Protein AF-0000000084521046 (afdb_homodimer)

Sequence (266 aa):
MKKTSVRQIVPGRGLRLELFEDAFFSGRRILFRRAGVAVRDARAFEFNDLLSSFRVRNRFSPANVTLVLFRDVNYQGDFRVFRGSQEVTNLTNIGFNDEMSSFVLVARRLTNEQIRRIQSLQRAPLNVLEISIMKKTSVRQIVPGRGLRLELFEDAFFSGRRILFRRAGVAVRDARAFEFNDLLSSFRVRNRFSPANVTLVLFRDVNYQGDFRVFRGSQEVTNLTNIGFNDEMSSFVLVARRLTNEQIRRIQSLQRAPLNVLEISI

Nearest PDB structures (foldseek):
  1hdf-assembly1_A  TM=8.960E-01  e=4.175E-08  Physarum polycephalum
  1ag4-assembly1_A  TM=7.397E-01  e=1.142E-06  Physarum polycephalum
  3enu-assembly1_A-2  TM=7.903E-01  e=2.409E-05  Nitrosospira multiformis ATCC 25196
  4el6-assembly1_A  TM=7.258E-01  e=2.656E-04  Schistosoma mansoni
  1ecf-assembly1_B  TM=3.751E-01  e=2.661E+00  Escherichia coli

Structure (mmCIF, N/CA/C/O backbone):
data_AF-0000000084521046-model_v1
#
loop_
_entity.id
_entity.type
_entity.pdbx_description
1 polymer 'Uncharacterized protein'
#
loop_
_atom_site.group_PDB
_atom_site.id
_atom_site.type_symbol
_atom_site.label_atom_id
_atom_site.label_alt_id
_atom_site.label_comp_id
_atom_site.label_asym_id
_atom_site.label_entity_id
_atom_site.label_seq_id
_atom_site.pdbx_PDB_ins_code
_atom_site.Cartn_x
_atom_site.Cartn_y
_atom_site.Cartn_z
_atom_site.occupancy
_atom_site.B_iso_or_equiv
_atom_site.auth_seq_id
_atom_site.auth_comp_id
_atom_site.auth_asym_id
_atom_site.auth_atom_id
_atom_site.pdbx_PDB_model_num
ATOM 1 N N . MET A 1 1 ? 31.922 14.352 -22.328 1 29.02 1 MET A N 1
ATOM 2 C CA . MET A 1 1 ? 30.547 14.734 -22.016 1 29.02 1 MET A CA 1
ATOM 3 C C . MET A 1 1 ? 29.969 13.844 -20.922 1 29.02 1 MET A C 1
ATOM 5 O O . MET A 1 1 ? 29.969 12.617 -21.047 1 29.02 1 MET A O 1
ATOM 9 N N . LYS A 1 2 ? 29.953 14.398 -19.625 1 31.52 2 LYS A N 1
ATOM 10 C CA . LYS A 1 2 ? 29.531 13.711 -18.406 1 31.52 2 LYS A CA 1
ATOM 11 C C . LYS A 1 2 ? 28.109 13.188 -18.547 1 31.52 2 LYS A C 1
ATOM 13 O O . LYS A 1 2 ? 27.188 13.953 -18.844 1 31.52 2 LYS A O 1
ATOM 18 N N . LYS A 1 3 ? 27.969 12.023 -19 1 34.84 3 LYS A N 1
ATOM 19 C CA . LYS A 1 3 ? 26.672 11.367 -19.031 1 34.84 3 LYS A CA 1
ATOM 20 C C . LYS A 1 3 ? 25.953 11.508 -17.688 1 34.84 3 LYS A C 1
ATOM 22 O O . LYS A 1 3 ? 26.391 10.953 -16.672 1 34.84 3 LYS A O 1
ATOM 27 N N . THR A 1 4 ? 25.438 12.68 -17.391 1 32.81 4 THR A N 1
ATOM 28 C CA . THR A 1 4 ? 24.641 12.922 -16.188 1 32.81 4 THR A CA 1
ATOM 29 C C . THR A 1 4 ? 23.469 11.953 -16.109 1 32.81 4 THR A C 1
ATOM 31 O O . THR A 1 4 ? 22.594 11.953 -16.984 1 32.81 4 THR A O 1
ATOM 34 N N . SER A 1 5 ? 23.703 10.789 -15.82 1 33.56 5 SER A N 1
ATOM 35 C CA . SER A 1 5 ? 22.625 9.828 -15.594 1 33.56 5 SER A CA 1
ATOM 36 C C . SER A 1 5 ? 21.469 10.469 -14.836 1 33.56 5 SER A C 1
ATOM 38 O O . SER A 1 5 ? 21.641 10.961 -13.719 1 33.56 5 SER A O 1
ATOM 40 N N . VAL A 1 6 ? 20.719 11.305 -15.609 1 31.16 6 VAL A N 1
ATOM 41 C CA . VAL A 1 6 ? 19.547 11.922 -15.016 1 31.16 6 VAL A CA 1
ATOM 42 C C . VAL A 1 6 ? 18.719 10.867 -14.297 1 31.16 6 VAL A C 1
ATOM 44 O O . VAL A 1 6 ? 18.188 9.945 -14.93 1 31.16 6 VAL A O 1
ATOM 47 N N . ARG A 1 7 ? 19.203 10.625 -13.18 1 36.31 7 ARG A N 1
ATOM 48 C CA . ARG A 1 7 ? 18.359 9.773 -12.344 1 36.31 7 ARG A CA 1
ATOM 49 C C . ARG A 1 7 ? 16.891 10.141 -12.492 1 36.31 7 ARG A C 1
ATOM 51 O O . ARG A 1 7 ? 16.516 11.305 -12.344 1 36.31 7 ARG A O 1
ATOM 58 N N . GLN A 1 8 ? 16.281 9.602 -13.516 1 39.5 8 GLN A N 1
ATOM 59 C CA . GLN A 1 8 ? 14.852 9.828 -13.648 1 39.5 8 GLN A CA 1
ATOM 60 C C . GLN A 1 8 ? 14.18 9.906 -12.281 1 39.5 8 GLN A C 1
ATOM 62 O O . GLN A 1 8 ? 14.375 9.031 -11.43 1 39.5 8 GLN A O 1
ATOM 67 N N . ILE A 1 9 ? 14.203 11.117 -11.766 1 42.59 9 ILE A N 1
ATOM 68 C CA . ILE A 1 9 ? 13.484 11.375 -10.516 1 42.59 9 ILE A CA 1
ATOM 69 C C . ILE A 1 9 ? 12.094 10.766 -10.586 1 42.59 9 ILE A C 1
ATOM 71 O O . ILE A 1 9 ? 11.297 11.117 -11.453 1 42.59 9 ILE A O 1
ATOM 75 N N . VAL A 1 10 ? 12.055 9.531 -10.328 1 54.12 10 VAL A N 1
ATOM 76 C CA . VAL A 1 10 ? 10.703 8.984 -10.211 1 54.12 10 VAL A CA 1
ATOM 77 C C . VAL A 1 10 ? 9.977 9.672 -9.055 1 54.12 10 VAL A C 1
ATOM 79 O O . VAL A 1 10 ? 10.438 9.641 -7.914 1 54.12 10 VAL A O 1
ATOM 82 N N . PRO A 1 11 ? 9.062 10.531 -9.398 1 57.88 11 PRO A N 1
ATOM 83 C CA . PRO A 1 11 ? 8.289 11.219 -8.359 1 57.88 11 PRO A CA 1
ATOM 84 C C . PRO A 1 11 ? 7.766 10.266 -7.289 1 57.88 11 PRO A C 1
ATOM 86 O O . PRO A 1 11 ? 7.383 9.133 -7.602 1 57.88 11 PRO A O 1
ATOM 89 N N . GLY A 1 12 ? 8.148 10.516 -6.148 1 65 12 GLY A N 1
ATOM 90 C CA . GLY A 1 12 ? 7.508 9.836 -5.035 1 65 12 GLY A CA 1
ATOM 91 C C . GLY A 1 12 ? 8.453 8.93 -4.262 1 65 12 GLY A C 1
ATOM 92 O O . GLY A 1 12 ? 8.094 8.414 -3.203 1 65 12 GLY A O 1
ATOM 93 N N . ARG A 1 13 ? 9.656 8.852 -4.77 1 77.06 13 ARG A N 1
ATOM 94 C CA . ARG A 1 13 ? 10.602 7.922 -4.148 1 77.06 13 ARG A CA 1
ATOM 95 C C . ARG A 1 13 ? 10.789 8.25 -2.668 1 77.06 13 ARG A C 1
ATOM 97 O O . ARG A 1 13 ? 10.945 7.344 -1.845 1 77.06 13 ARG A O 1
ATOM 104 N N . GLY A 1 14 ? 10.633 9.422 -2.379 1 88 14 GLY A N 1
ATOM 105 C CA . GLY A 1 14 ? 10.867 9.828 -1.003 1 88 14 GLY A CA 1
ATOM 106 C C . GLY A 1 14 ? 9.602 9.938 -0.184 1 88 14 GLY A C 1
ATOM 107 O O . GLY A 1 14 ? 9.633 10.328 0.983 1 88 14 GLY A O 1
ATOM 108 N N . LEU A 1 15 ? 8.508 9.461 -0.721 1 93.75 15 LEU A N 1
ATOM 109 C CA . LEU A 1 15 ? 7.219 9.594 -0.059 1 93.75 15 LEU A CA 1
ATOM 110 C C . LEU A 1 15 ? 7.047 8.531 1.02 1 93.75 15 LEU A C 1
ATOM 112 O O . LEU A 1 15 ? 7.414 7.371 0.818 1 93.75 15 LEU A O 1
ATOM 116 N N . ARG A 1 16 ? 6.535 8.969 2.17 1 96.5 16 ARG A N 1
ATOM 117 C CA . ARG A 1 16 ? 6.27 8.078 3.299 1 96.5 16 ARG A CA 1
ATOM 118 C C . ARG A 1 16 ? 5.031 8.531 4.066 1 96.5 16 ARG A C 1
ATOM 120 O O . ARG A 1 16 ? 4.898 9.711 4.398 1 96.5 16 ARG A O 1
ATOM 127 N N . LEU A 1 17 ? 4.055 7.648 4.293 1 98.12 17 LEU A N 1
ATOM 128 C CA . LEU A 1 17 ? 2.863 7.902 5.098 1 98.12 17 LEU A CA 1
ATOM 129 C C . LEU A 1 17 ? 2.672 6.805 6.141 1 98.12 17 LEU A C 1
ATOM 131 O O . LEU A 1 17 ? 2.631 5.621 5.805 1 98.12 17 LEU A O 1
ATOM 135 N N . GLU A 1 18 ? 2.635 7.172 7.367 1 98.31 18 GLU A N 1
ATOM 136 C CA . GLU A 1 18 ? 2.322 6.289 8.484 1 98.31 18 GLU A CA 1
ATOM 137 C C . GLU A 1 18 ? 0.981 6.648 9.117 1 98.31 18 GLU A C 1
ATOM 139 O O . GLU A 1 18 ? 0.778 7.789 9.547 1 98.31 18 GLU A O 1
ATOM 144 N N . LEU A 1 19 ? 0.065 5.738 9.148 1 98.25 19 LEU A N 1
ATOM 145 C CA . LEU A 1 19 ? -1.227 5.906 9.805 1 98.25 19 LEU A CA 1
ATOM 146 C C . LEU A 1 19 ? -1.274 5.129 11.117 1 98.25 19 LEU A C 1
ATOM 148 O O . LEU A 1 19 ? -0.796 3.996 11.188 1 98.25 19 LEU A O 1
ATOM 152 N N . PHE A 1 20 ? -1.86 5.75 12.156 1 98.12 20 PHE A N 1
ATOM 153 C CA . PHE A 1 20 ? -1.945 5.129 13.469 1 98.12 20 PHE A CA 1
ATOM 154 C C . PHE A 1 20 ? -3.381 5.137 13.984 1 98.12 20 PHE A C 1
ATOM 156 O O . PHE A 1 20 ? -4.094 6.129 13.82 1 98.12 20 PHE A O 1
ATOM 163 N N . GLU A 1 21 ? -3.717 4.066 14.555 1 97.25 21 GLU A N 1
ATOM 164 C CA . GLU A 1 21 ? -5.059 3.889 15.102 1 97.25 21 GLU A CA 1
ATOM 165 C C . GLU A 1 21 ? -5.281 4.781 16.312 1 97.25 21 GLU A C 1
ATOM 167 O O . GLU A 1 21 ? -6.387 5.285 16.531 1 97.25 21 GLU A O 1
ATOM 172 N N . ASP A 1 22 ? -4.188 4.949 17.094 1 97.5 22 ASP A N 1
ATOM 173 C CA . ASP A 1 22 ? -4.309 5.734 18.328 1 97.5 22 ASP A CA 1
ATOM 174 C C . ASP A 1 22 ? -3.574 7.066 18.203 1 97.5 22 ASP A C 1
ATOM 176 O O . ASP A 1 22 ? -2.721 7.23 17.328 1 97.5 22 ASP A O 1
ATOM 180 N N . ALA A 1 23 ? -3.955 7.969 19.047 1 97.56 23 ALA A N 1
ATOM 181 C CA . ALA A 1 23 ? -3.264 9.258 19.094 1 97.56 23 ALA A CA 1
ATOM 182 C C . ALA A 1 23 ? -1.805 9.078 19.516 1 97.56 23 ALA A C 1
ATOM 184 O O . ALA A 1 23 ? -1.426 8.023 20.031 1 97.56 23 ALA A O 1
ATOM 185 N N . PHE A 1 24 ? -1.027 10.023 19.156 1 98 24 PHE A N 1
ATOM 186 C CA . PHE A 1 24 ? 0.382 10.094 19.531 1 98 24 PHE A CA 1
ATOM 187 C C . PHE A 1 24 ? 1.151 8.906 18.953 1 98 24 PHE A C 1
ATOM 189 O O . PHE A 1 24 ? 2.01 8.336 19.609 1 98 24 PHE A O 1
ATOM 196 N N . PHE A 1 25 ? 0.783 8.523 17.844 1 98 25 PHE A N 1
ATOM 197 C CA . PHE A 1 25 ? 1.521 7.566 17.016 1 98 25 PHE A CA 1
ATOM 198 C C . PHE A 1 25 ? 1.637 6.223 17.734 1 98 25 PHE A C 1
ATOM 200 O O . PHE A 1 25 ? 2.719 5.637 17.781 1 98 25 PHE A O 1
ATOM 207 N N . SER A 1 26 ? 0.532 5.859 18.312 1 97.31 26 SER A N 1
ATOM 208 C CA . SER A 1 26 ? 0.487 4.586 19.031 1 97.31 26 SER A CA 1
ATOM 209 C C . SER A 1 26 ? -0.583 3.668 18.453 1 97.31 26 SER A C 1
ATOM 211 O O . SER A 1 26 ? -1.299 4.047 17.516 1 97.31 26 SER A O 1
ATOM 213 N N . GLY A 1 27 ? -0.472 2.355 18.875 1 96.44 27 GLY A N 1
ATOM 214 C CA . GLY A 1 27 ? -1.447 1.396 18.375 1 96.44 27 GLY A CA 1
ATOM 215 C C . GLY A 1 27 ? -1.063 0.791 17.047 1 96.44 27 GLY A C 1
ATOM 216 O O . GLY A 1 27 ? 0.118 0.745 16.688 1 96.44 27 GLY A O 1
ATOM 217 N N . ARG A 1 28 ? -2.15 0.283 16.344 1 95 28 ARG A N 1
ATOM 218 C CA . ARG A 1 28 ? -1.924 -0.33 15.031 1 95 28 ARG A CA 1
ATOM 219 C C . ARG A 1 28 ? -1.399 0.692 14.031 1 95 28 ARG A C 1
ATOM 221 O O . ARG A 1 28 ? -1.881 1.826 13.984 1 95 28 ARG A O 1
ATOM 228 N N . ARG A 1 29 ? -0.404 0.219 13.266 1 96.56 29 ARG A N 1
ATOM 229 C CA . ARG A 1 29 ? 0.245 1.105 12.305 1 96.56 29 ARG A CA 1
ATOM 230 C C . ARG A 1 29 ? 0.267 0.483 10.914 1 96.56 29 ARG A C 1
ATOM 232 O O . ARG A 1 29 ? 0.418 -0.733 10.773 1 96.56 29 ARG A O 1
ATOM 239 N N . ILE A 1 30 ? 0.035 1.259 9.867 1 96.75 30 ILE A N 1
ATOM 240 C CA . ILE A 1 30 ? 0.291 0.869 8.484 1 96.75 30 ILE A CA 1
ATOM 241 C C . ILE A 1 30 ? 1.167 1.92 7.809 1 96.75 30 ILE A C 1
ATOM 243 O O . ILE A 1 30 ? 1.009 3.119 8.047 1 96.75 30 ILE A O 1
ATOM 247 N N . LEU A 1 31 ? 2.125 1.458 6.973 1 96.88 31 LEU A N 1
ATOM 248 C CA . LEU A 1 31 ? 3.125 2.316 6.344 1 96.88 31 LEU A CA 1
ATOM 249 C C . LEU A 1 31 ? 3.07 2.195 4.824 1 96.88 31 LEU A C 1
ATOM 251 O O . LEU A 1 31 ? 3.066 1.085 4.289 1 96.88 31 LEU A O 1
ATOM 255 N N . PHE A 1 32 ? 2.912 3.318 4.141 1 96.88 32 PHE A N 1
ATOM 256 C CA . PHE A 1 32 ? 3.021 3.453 2.693 1 96.88 32 PHE A CA 1
ATOM 257 C C . PHE A 1 32 ? 4.273 4.234 2.316 1 96.88 32 PHE A C 1
ATOM 259 O O . PHE A 1 32 ? 4.488 5.348 2.803 1 96.88 32 PHE A O 1
ATOM 266 N N . ARG A 1 33 ? 5.09 3.721 1.355 1 94.5 33 ARG A N 1
ATOM 267 C CA . ARG A 1 33 ? 6.312 4.449 1.024 1 94.5 33 ARG A CA 1
ATOM 268 C C . ARG A 1 33 ? 6.637 4.324 -0.459 1 94.5 33 ARG A C 1
ATOM 270 O O . ARG A 1 33 ? 6.117 3.441 -1.144 1 94.5 33 ARG A O 1
ATOM 277 N N . ARG A 1 34 ? 7.316 5.32 -0.941 1 90.5 34 ARG A N 1
ATOM 278 C CA . ARG A 1 34 ? 8.07 5.293 -2.191 1 90.5 34 ARG A CA 1
ATOM 279 C C . ARG A 1 34 ? 7.184 5.688 -3.371 1 90.5 34 ARG A C 1
ATOM 281 O O . ARG A 1 34 ? 7.676 5.867 -4.488 1 90.5 34 ARG A O 1
ATOM 288 N N . ALA A 1 35 ? 5.859 5.812 -3.209 1 89.12 35 ALA A N 1
ATOM 289 C CA . ALA A 1 35 ? 4.996 6.262 -4.301 1 89.12 35 ALA A CA 1
ATOM 290 C C . ALA A 1 35 ? 3.641 6.723 -3.771 1 89.12 35 ALA A C 1
ATOM 292 O O . ALA A 1 35 ? 3.305 6.484 -2.609 1 89.12 35 ALA A O 1
ATOM 293 N N . GLY A 1 36 ? 2.898 7.418 -4.637 1 92.5 36 GLY A N 1
ATOM 294 C CA . GLY A 1 36 ? 1.558 7.855 -4.281 1 92.5 36 GLY A CA 1
ATOM 295 C C . GLY A 1 36 ? 0.559 6.715 -4.207 1 92.5 36 GLY A C 1
ATOM 296 O O . GLY A 1 36 ? 0.755 5.668 -4.832 1 92.5 36 GLY A O 1
ATOM 297 N N . VAL A 1 37 ? -0.506 6.996 -3.398 1 95.38 37 VAL A N 1
ATOM 298 C CA . VAL A 1 37 ? -1.521 5.965 -3.217 1 95.38 37 VAL A CA 1
ATOM 299 C C . VAL A 1 37 ? -2.883 6.613 -2.98 1 95.38 37 VAL A C 1
ATOM 301 O O . VAL A 1 37 ? -2.971 7.68 -2.363 1 95.38 37 VAL A O 1
ATOM 304 N N . ALA A 1 38 ? -3.887 5.988 -3.58 1 97.25 38 ALA A N 1
ATOM 305 C CA . ALA A 1 38 ? -5.281 6.324 -3.318 1 97.25 38 ALA A CA 1
ATOM 306 C C . ALA A 1 38 ? -6.066 5.102 -2.854 1 97.25 38 ALA A C 1
ATOM 308 O O . ALA A 1 38 ? -6.102 4.082 -3.547 1 97.25 38 ALA A O 1
ATOM 309 N N . VAL A 1 39 ? -6.637 5.211 -1.642 1 97.88 39 VAL A N 1
ATOM 310 C CA . VAL A 1 39 ? -7.422 4.121 -1.076 1 97.88 39 VAL A CA 1
ATOM 311 C C . VAL A 1 39 ? -8.898 4.496 -1.067 1 97.88 39 VAL A C 1
ATOM 313 O O . VAL A 1 39 ? -9.305 5.438 -0.381 1 97.88 39 VAL A O 1
ATOM 316 N N . ARG A 1 40 ? -9.742 3.754 -1.794 1 97.81 40 ARG A N 1
ATOM 317 C CA . ARG A 1 40 ? -11.156 4.07 -1.967 1 97.81 40 ARG A CA 1
ATOM 318 C C . ARG A 1 40 ? -11.961 3.67 -0.735 1 97.81 40 ARG A C 1
ATOM 320 O O . ARG A 1 40 ? -13.047 4.207 -0.492 1 97.81 40 ARG A O 1
ATOM 327 N N . ASP A 1 41 ? -11.508 2.719 -0.096 1 97.5 41 ASP A N 1
ATOM 328 C CA . ASP A 1 41 ? -12.18 2.152 1.072 1 97.5 41 A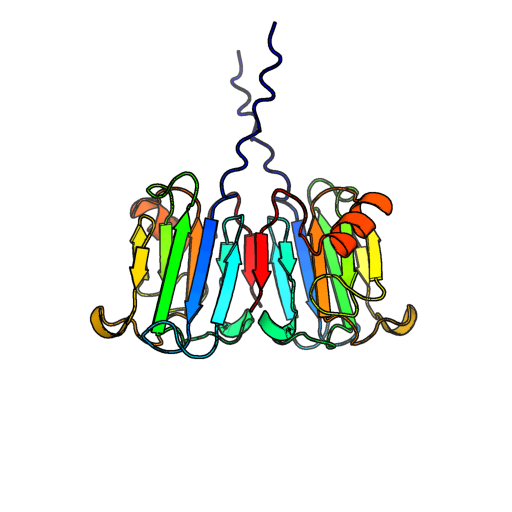SP A CA 1
ATOM 329 C C . ASP A 1 41 ? -11.164 1.629 2.086 1 97.5 41 ASP A C 1
ATOM 331 O O . ASP A 1 41 ? -10.531 0.596 1.86 1 97.5 41 ASP A O 1
ATOM 335 N N . ALA A 1 42 ? -11.078 2.244 3.266 1 96.94 42 ALA A N 1
ATOM 336 C CA . ALA A 1 42 ? -10.055 1.955 4.27 1 96.94 42 ALA A CA 1
ATOM 337 C C . ALA A 1 42 ? -10.297 0.593 4.918 1 96.94 42 ALA A C 1
ATOM 339 O O . ALA A 1 42 ? -9.414 0.063 5.602 1 96.94 42 ALA A O 1
ATOM 340 N N . ARG A 1 43 ? -11.414 -0.049 4.699 1 95 43 ARG A N 1
ATOM 341 C CA . ARG A 1 43 ? -11.656 -1.408 5.172 1 95 43 ARG A CA 1
ATOM 342 C C . ARG A 1 43 ? -10.664 -2.387 4.547 1 95 43 ARG A C 1
ATOM 344 O O . ARG A 1 43 ? -10.461 -3.488 5.062 1 95 43 ARG A O 1
ATOM 351 N N . ALA A 1 44 ? -10.102 -1.952 3.418 1 93.31 44 ALA A N 1
ATOM 352 C CA . ALA A 1 44 ? -9.117 -2.789 2.738 1 93.31 44 ALA A CA 1
ATOM 353 C C . ALA A 1 44 ? -7.98 -3.17 3.678 1 93.31 44 ALA A C 1
ATOM 355 O O . ALA A 1 44 ? -7.398 -4.25 3.553 1 93.31 44 ALA A O 1
ATOM 356 N N . PHE A 1 45 ? -7.605 -2.258 4.617 1 90.19 45 PHE A N 1
ATOM 357 C CA . PHE A 1 45 ? -6.527 -2.537 5.559 1 90.19 45 PHE A CA 1
ATOM 358 C C . PHE A 1 45 ? -7.012 -2.404 6.996 1 90.19 45 PHE A C 1
ATOM 360 O O . PHE A 1 45 ? -6.23 -2.084 7.895 1 90.19 45 PHE A O 1
ATOM 367 N N . GLU A 1 46 ? -8.305 -2.523 7.211 1 87.75 46 GLU A N 1
ATOM 368 C CA . GLU A 1 46 ? -8.945 -2.537 8.523 1 87.75 46 GLU A CA 1
ATOM 369 C C . GLU A 1 46 ? -8.688 -1.231 9.273 1 87.75 46 GLU A C 1
ATOM 371 O O . GLU A 1 46 ? -8.32 -1.247 10.445 1 87.75 46 GLU A O 1
ATOM 376 N N . PHE A 1 47 ? -8.852 -0.129 8.547 1 94.5 47 PHE A N 1
ATOM 377 C CA . PHE A 1 47 ? -8.594 1.173 9.156 1 94.5 47 PHE A CA 1
ATOM 378 C C . PHE A 1 47 ? -9.812 2.08 9.023 1 94.5 47 PHE A C 1
ATOM 380 O O . PHE A 1 47 ? -9.719 3.287 9.25 1 94.5 47 PHE A O 1
ATOM 387 N N . ASN A 1 48 ? -10.883 1.521 8.625 1 95.31 48 ASN A N 1
ATOM 388 C CA . ASN A 1 48 ? -12.086 2.338 8.477 1 95.31 48 ASN A CA 1
ATOM 389 C C . ASN A 1 48 ? -12.5 2.969 9.797 1 95.31 48 ASN A C 1
ATOM 391 O O . ASN A 1 48 ? -12.781 2.258 10.766 1 95.31 48 ASN A O 1
ATOM 395 N N . ASP A 1 49 ? -12.523 4.254 9.828 1 97.56 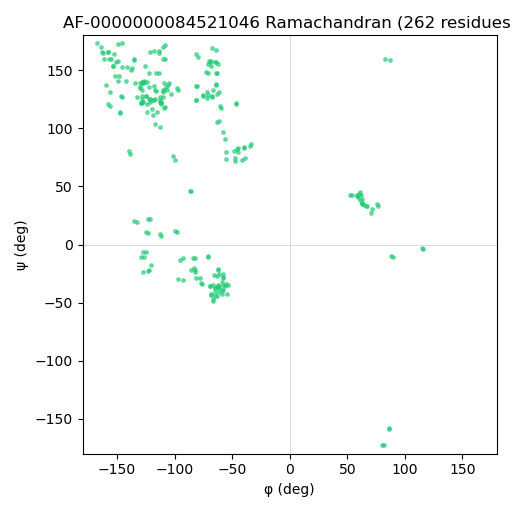49 ASP A N 1
ATOM 396 C CA . ASP A 1 49 ? -12.945 5.031 10.984 1 97.56 49 ASP A CA 1
ATOM 397 C C . ASP A 1 49 ? -12.07 4.723 12.203 1 97.56 49 ASP A C 1
ATOM 399 O O . ASP A 1 49 ? -12.578 4.594 13.32 1 97.56 49 ASP A O 1
ATOM 403 N N . LEU A 1 50 ? -10.812 4.594 11.953 1 97 50 LEU A N 1
ATOM 404 C CA . LEU A 1 50 ? -9.938 4.203 13.055 1 97 50 LEU A CA 1
ATOM 405 C C . LEU A 1 50 ? -8.742 5.148 13.156 1 97 50 LEU A C 1
ATOM 407 O O . LEU A 1 50 ? -8.023 5.137 14.156 1 97 50 LEU A O 1
ATOM 411 N N . LEU A 1 51 ? -8.531 5.98 12.219 1 97.69 51 LEU A N 1
ATOM 412 C CA . LEU A 1 51 ? -7.348 6.828 12.156 1 97.69 51 LEU A CA 1
ATOM 413 C C . LEU A 1 51 ? -7.398 7.906 13.234 1 97.69 51 LEU A C 1
ATOM 415 O O . LEU A 1 51 ? -8.375 8.648 13.328 1 97.69 51 LEU A O 1
ATOM 419 N N . SER A 1 52 ? -6.293 8.008 14.016 1 98.38 52 SER A N 1
ATOM 420 C CA . SER A 1 52 ? -6.258 9.023 15.062 1 98.38 52 SER A CA 1
ATOM 421 C C . SER A 1 52 ? -5 9.883 14.961 1 98.38 52 SER A C 1
ATOM 423 O O . SER A 1 52 ? -4.957 10.992 15.492 1 98.38 52 SER A O 1
ATOM 425 N N . SER A 1 53 ? -3.902 9.391 14.352 1 98.56 53 SER A N 1
ATOM 426 C CA . SER A 1 53 ? -2.668 10.141 14.133 1 98.56 53 SER A CA 1
ATOM 427 C C . SER A 1 53 ? -1.934 9.648 12.898 1 98.56 53 SER A C 1
ATOM 429 O O . SER A 1 53 ? -2.227 8.562 12.383 1 98.56 53 SER A O 1
ATOM 431 N N . PHE A 1 54 ? -1.102 10.469 12.305 1 98.5 54 PHE A N 1
ATOM 432 C CA . PHE A 1 54 ? -0.346 10.062 11.133 1 98.5 54 PHE A CA 1
ATOM 433 C C . PHE A 1 54 ? 0.914 10.906 10.969 1 98.5 54 PHE A C 1
ATOM 435 O O . PHE A 1 54 ? 1.029 11.977 11.57 1 98.5 54 PHE A O 1
ATOM 442 N N . ARG A 1 55 ? 1.857 10.398 10.227 1 98.56 55 ARG A N 1
ATOM 443 C CA . ARG A 1 55 ? 3.051 11.086 9.75 1 98.56 55 ARG A CA 1
ATOM 444 C C . ARG A 1 55 ? 3.164 11 8.234 1 98.56 55 ARG A C 1
ATOM 446 O O . ARG A 1 55 ? 2.998 9.93 7.652 1 98.56 55 ARG A O 1
ATOM 453 N N . VAL A 1 56 ? 3.324 12.109 7.645 1 98.19 56 VAL A N 1
ATOM 454 C CA . VAL A 1 56 ? 3.502 12.148 6.199 1 98.19 56 VAL A CA 1
ATOM 455 C C . VAL A 1 56 ? 4.75 12.953 5.848 1 98.19 56 VAL A C 1
ATOM 457 O O . VAL A 1 56 ? 5 14.008 6.434 1 98.19 56 VAL A O 1
ATOM 460 N N . ARG A 1 57 ? 5.57 12.383 4.961 1 96.69 57 ARG A N 1
ATOM 461 C CA . ARG A 1 57 ? 6.828 13.039 4.617 1 96.69 57 ARG A CA 1
ATOM 462 C C . ARG A 1 57 ? 7.219 12.75 3.17 1 96.69 57 ARG A C 1
ATOM 464 O O . ARG A 1 57 ? 6.852 11.711 2.619 1 96.69 57 ARG A O 1
ATOM 471 N N . ASN A 1 58 ? 7.789 13.672 2.555 1 95.44 58 ASN A N 1
ATOM 472 C CA . ASN A 1 58 ? 8.555 13.547 1.32 1 95.44 58 ASN A CA 1
ATOM 473 C C . ASN A 1 58 ? 10.016 13.93 1.526 1 95.44 58 ASN A C 1
ATOM 475 O O . ASN A 1 58 ? 10.344 15.117 1.614 1 95.44 58 ASN A O 1
ATOM 479 N N . ARG A 1 59 ? 10.828 12.961 1.597 1 92.88 59 ARG A N 1
ATOM 480 C CA . ARG A 1 59 ? 12.227 13.141 1.978 1 92.88 59 ARG A CA 1
ATOM 481 C C . ARG A 1 59 ? 12.93 14.102 1.028 1 92.88 59 ARG A C 1
ATOM 483 O O . ARG A 1 59 ? 13.75 14.922 1.459 1 92.88 59 ARG A O 1
ATOM 490 N N . PHE A 1 60 ? 12.656 14.031 -0.241 1 91.38 60 PHE A N 1
ATOM 491 C CA . PHE A 1 60 ? 13.398 14.773 -1.248 1 91.38 60 PHE A CA 1
ATOM 492 C C . PHE A 1 60 ? 12.734 16.109 -1.533 1 91.38 60 PHE A C 1
ATOM 494 O O . PHE A 1 60 ? 13.406 17.094 -1.876 1 91.38 60 PHE A O 1
ATOM 501 N N . SER A 1 61 ? 11.43 16.188 -1.412 1 92.56 61 SER A N 1
ATOM 502 C CA . SER A 1 61 ? 10.672 17.406 -1.649 1 92.56 61 SER A CA 1
ATOM 503 C C . SER A 1 61 ? 9.578 17.594 -0.601 1 92.56 61 SER A C 1
ATOM 505 O O . SER A 1 61 ? 8.391 17.453 -0.901 1 92.56 61 SER A O 1
ATOM 507 N N . PRO A 1 62 ? 9.984 18.047 0.599 1 94.19 62 PRO A N 1
ATOM 508 C CA . PRO A 1 62 ? 9.07 18.109 1.743 1 94.19 62 PRO A CA 1
ATOM 509 C C . PRO A 1 62 ? 7.832 18.969 1.466 1 94.19 62 PRO A C 1
ATOM 511 O O . PRO A 1 62 ? 6.773 18.734 2.059 1 94.19 62 PRO A O 1
ATOM 514 N N . ALA A 1 63 ? 7.898 19.906 0.586 1 94.31 63 ALA A N 1
ATOM 515 C CA . ALA A 1 63 ? 6.777 20.797 0.284 1 94.31 63 ALA A CA 1
ATOM 516 C C . ALA A 1 63 ? 5.805 20.141 -0.69 1 94.31 63 ALA A C 1
ATOM 518 O O . ALA A 1 63 ? 4.641 20.531 -0.777 1 94.31 63 ALA A O 1
ATOM 519 N N . ASN A 1 64 ? 6.348 19.141 -1.418 1 93.19 64 ASN A N 1
ATOM 520 C CA . ASN A 1 64 ? 5.562 18.516 -2.484 1 93.19 64 ASN A CA 1
ATOM 521 C C . ASN A 1 64 ? 4.953 17.203 -2.039 1 93.19 64 ASN A C 1
ATOM 523 O O . ASN A 1 64 ? 5.387 16.125 -2.482 1 93.19 64 ASN A O 1
ATOM 527 N N . VAL A 1 65 ? 4.008 17.281 -1.237 1 95.5 65 VAL A N 1
ATOM 528 C CA . VAL A 1 65 ? 3.221 16.141 -0.777 1 95.5 65 VAL A CA 1
ATOM 529 C C . VAL A 1 65 ? 1.844 16.609 -0.32 1 95.5 65 VAL A C 1
ATOM 531 O O . VAL A 1 65 ? 1.719 17.672 0.292 1 95.5 65 VAL A O 1
ATOM 534 N N . THR A 1 66 ? 0.82 16 -0.741 1 97.12 66 THR A N 1
ATOM 535 C CA . THR A 1 66 ? -0.544 16.281 -0.306 1 97.12 66 THR A CA 1
ATOM 536 C C . THR A 1 66 ? -1.231 15 0.168 1 97.12 66 THR A C 1
ATOM 538 O O . THR A 1 66 ? -1.231 13.992 -0.539 1 97.12 66 THR A O 1
ATOM 541 N N . LEU A 1 67 ? -1.71 14.977 1.438 1 98.25 67 LEU A N 1
ATOM 542 C CA . LEU A 1 67 ? -2.568 13.93 1.989 1 98.25 67 LEU A CA 1
ATOM 543 C C . LEU A 1 67 ? -3.994 14.445 2.176 1 98.25 67 LEU A C 1
ATOM 545 O O . LEU A 1 67 ? -4.211 15.469 2.826 1 98.25 67 LEU A O 1
ATOM 549 N N . VAL A 1 68 ? -4.949 13.82 1.477 1 98.56 68 VAL A N 1
ATOM 550 C CA . VAL A 1 68 ? -6.359 14.164 1.639 1 98.56 68 VAL A CA 1
ATOM 551 C C . VAL A 1 68 ? -7.102 13.008 2.311 1 98.56 68 VAL A C 1
ATOM 553 O O . VAL A 1 68 ? -7.074 11.875 1.82 1 98.56 68 VAL A O 1
ATOM 556 N N . LEU A 1 69 ? -7.734 13.281 3.443 1 98.38 69 LEU A N 1
ATOM 557 C CA . LEU A 1 69 ? -8.547 12.312 4.172 1 98.38 69 LEU A CA 1
ATOM 558 C C . LEU A 1 69 ? -10.031 12.57 3.939 1 98.38 69 LEU A C 1
ATOM 560 O O . LEU A 1 69 ? -10.5 13.703 4.066 1 98.38 69 LEU A O 1
ATOM 564 N N . PHE A 1 70 ? -10.742 11.531 3.58 1 98.38 70 PHE A N 1
ATOM 565 C CA . PHE A 1 70 ? -12.172 11.656 3.338 1 98.38 70 PHE A CA 1
ATOM 566 C C . PHE A 1 70 ? -12.969 10.883 4.379 1 98.38 70 PHE A C 1
ATOM 568 O O . PHE A 1 70 ? -12.562 9.797 4.801 1 98.38 70 PHE A O 1
ATOM 575 N N . ARG A 1 71 ? -14.141 11.383 4.707 1 98.06 71 ARG A N 1
ATOM 576 C CA . ARG A 1 71 ? -14.992 10.781 5.727 1 98.06 71 ARG A CA 1
ATOM 577 C C . ARG A 1 71 ? -15.695 9.539 5.188 1 98.06 71 ARG A C 1
ATOM 579 O O . ARG A 1 71 ? -15.922 8.578 5.926 1 98.06 71 ARG A O 1
ATOM 586 N N . ASP A 1 72 ? -16.016 9.562 3.932 1 98.25 72 ASP A N 1
ATOM 587 C CA . ASP A 1 72 ? -16.75 8.445 3.336 1 98.25 72 ASP A CA 1
ATOM 588 C C . ASP A 1 72 ? -15.883 7.711 2.314 1 98.25 72 ASP A C 1
ATOM 590 O O . ASP A 1 72 ? -14.82 8.195 1.926 1 98.25 72 ASP A O 1
ATOM 594 N N . VAL A 1 73 ? -16.344 6.535 1.937 1 98 73 VAL A N 1
ATOM 595 C CA . VAL A 1 73 ? -15.633 5.73 0.948 1 98 73 VAL A CA 1
ATOM 596 C C . VAL A 1 73 ? -15.727 6.395 -0.424 1 98 73 VAL A C 1
ATOM 598 O O . VAL A 1 73 ? -16.531 7.312 -0.623 1 98 73 VAL A O 1
ATOM 601 N N . ASN A 1 74 ? -14.836 6.109 -1.304 1 98.31 74 ASN A N 1
ATOM 602 C CA . ASN A 1 74 ? -14.836 6.594 -2.68 1 98.31 74 ASN A CA 1
ATOM 603 C C . ASN A 1 74 ? -14.602 8.102 -2.74 1 98.31 74 ASN A C 1
ATOM 605 O O . ASN A 1 74 ? -15.188 8.789 -3.574 1 98.31 74 ASN A O 1
ATOM 609 N N . TYR A 1 75 ? -13.836 8.508 -1.82 1 98.25 75 TYR A N 1
ATOM 610 C CA . TYR A 1 75 ? -13.391 9.898 -1.779 1 98.25 75 TYR A CA 1
ATOM 611 C C . TYR A 1 75 ? -14.578 10.844 -1.61 1 98.25 75 TYR A C 1
ATOM 613 O O . TYR A 1 75 ? -14.633 11.898 -2.248 1 98.25 75 TYR A O 1
ATOM 621 N N . GLN A 1 76 ? -15.562 10.453 -0.875 1 98 76 GLN A N 1
ATOM 622 C CA . GLN A 1 76 ? -16.766 11.258 -0.687 1 98 76 GLN A CA 1
ATOM 623 C C . GLN A 1 76 ? -16.844 11.812 0.731 1 98 76 GLN A C 1
ATOM 625 O O . GLN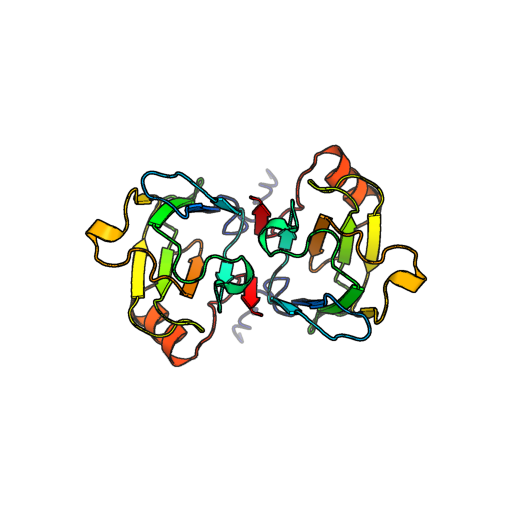 A 1 76 ? -16 11.492 1.573 1 98 76 GLN A O 1
ATOM 630 N N . GLY A 1 77 ? -17.781 12.719 0.949 1 97.19 77 GLY A N 1
ATOM 631 C CA . GLY A 1 77 ? -17.969 13.32 2.262 1 97.19 77 GLY A CA 1
ATOM 632 C C . GLY A 1 77 ? -17 14.461 2.535 1 97.19 77 GLY A C 1
ATOM 633 O O . GLY A 1 77 ? -16.266 14.883 1.643 1 97.19 77 GLY A O 1
ATOM 634 N N . ASP A 1 78 ? -17.031 14.945 3.787 1 96.19 78 ASP A N 1
ATOM 635 C CA . ASP A 1 78 ? -16.094 15.992 4.188 1 96.19 78 ASP A CA 1
ATOM 636 C C . ASP A 1 78 ? -14.656 15.492 4.113 1 96.19 78 ASP A C 1
ATOM 638 O O . ASP A 1 78 ? -14.398 14.297 4.258 1 96.19 78 ASP A O 1
ATOM 642 N N . PHE A 1 79 ? -13.797 16.422 3.797 1 97.06 79 PHE A N 1
ATOM 643 C CA . PHE A 1 79 ? -12.398 16.031 3.686 1 97.06 79 PHE A CA 1
ATOM 644 C C . PHE A 1 79 ? -11.492 17.031 4.383 1 97.06 79 PHE A C 1
ATOM 646 O O . PHE A 1 79 ? -11.898 18.172 4.648 1 97.06 79 PHE A O 1
ATOM 653 N N . ARG A 1 80 ? -10.305 16.562 4.699 1 97.62 80 ARG A N 1
ATOM 654 C CA . ARG A 1 80 ? -9.219 17.375 5.23 1 97.62 80 ARG A CA 1
ATOM 655 C C . ARG A 1 80 ? -7.969 17.25 4.359 1 97.62 80 ARG A C 1
ATOM 657 O O . ARG A 1 80 ? -7.629 16.156 3.9 1 97.62 80 ARG A O 1
ATOM 664 N N . VAL A 1 81 ? -7.387 18.391 4.238 1 98.12 81 VAL A N 1
ATOM 665 C CA . VAL A 1 81 ? -6.227 18.438 3.352 1 98.12 81 VAL A CA 1
ATOM 666 C C . VAL A 1 81 ? -4.977 18.781 4.156 1 98.12 81 VAL A C 1
ATOM 668 O O . VAL A 1 81 ? -4.973 19.75 4.914 1 98.12 81 VAL A O 1
ATOM 671 N N . PHE A 1 82 ? -3.938 18.016 3.93 1 98.06 82 PHE A N 1
ATOM 672 C CA . PHE A 1 82 ? -2.633 18.25 4.539 1 98.06 82 PHE A CA 1
ATOM 673 C C . PHE A 1 82 ? -1.553 18.375 3.469 1 98.06 82 PHE A C 1
ATOM 675 O O . PHE A 1 82 ? -1.281 17.422 2.738 1 98.06 82 PHE A O 1
ATOM 682 N N . ARG A 1 83 ? -1.077 19.516 3.443 1 97.62 83 ARG A N 1
ATOM 683 C CA . ARG A 1 83 ? -0.051 19.781 2.439 1 97.62 83 ARG A CA 1
ATOM 684 C C . ARG A 1 83 ? 1.319 19.953 3.088 1 97.62 83 ARG A C 1
ATOM 686 O O . ARG A 1 83 ? 1.439 20.562 4.145 1 97.62 83 ARG A O 1
ATOM 693 N N . GLY A 1 84 ? 2.344 19.375 2.422 1 97 84 GLY A N 1
ATOM 694 C CA . GLY A 1 84 ? 3.686 19.391 2.98 1 97 84 GLY A CA 1
ATOM 695 C C . GLY A 1 84 ? 3.932 18.297 3.998 1 97 84 GLY A C 1
ATOM 696 O O . GLY A 1 84 ? 2.984 17.719 4.531 1 97 84 GLY A O 1
ATOM 697 N N . SER A 1 85 ? 5.266 18 4.207 1 97.88 85 SER A N 1
ATOM 698 C CA . SER A 1 85 ? 5.629 17.016 5.234 1 97.88 85 SER A CA 1
ATOM 699 C C . SER A 1 85 ? 5.215 17.5 6.621 1 97.88 85 SER A C 1
ATOM 701 O O . SER A 1 85 ? 5.461 18.656 6.984 1 97.88 85 SER A O 1
ATOM 703 N N . GLN A 1 86 ? 4.508 16.625 7.34 1 98 86 GLN A N 1
ATOM 704 C CA . GLN A 1 86 ? 4.039 16.984 8.672 1 98 86 GLN A CA 1
ATOM 705 C C . GLN A 1 86 ? 3.609 15.758 9.461 1 98 86 GLN A C 1
ATOM 707 O O . GLN A 1 86 ? 3.578 14.648 8.922 1 98 86 GLN A O 1
ATOM 712 N N . GLU A 1 87 ? 3.365 15.93 10.711 1 98 87 GLU A N 1
ATOM 713 C CA . GLU A 1 87 ? 2.824 14.922 11.609 1 98 87 GLU A CA 1
ATOM 714 C C . GLU A 1 87 ? 1.638 15.461 12.398 1 98 87 GLU A C 1
ATOM 716 O O . GLU A 1 87 ? 1.645 16.625 12.82 1 98 87 GLU A O 1
ATOM 721 N N . VAL A 1 88 ? 0.637 14.766 12.492 1 98.19 88 VAL A N 1
ATOM 722 C CA . VAL A 1 88 ? -0.534 15.086 13.305 1 98.19 88 VAL A CA 1
ATOM 723 C C . VAL A 1 88 ? -0.691 14.055 14.414 1 98.19 88 VAL A C 1
ATOM 725 O O . VAL A 1 88 ? -0.984 12.883 14.148 1 98.19 88 VAL A O 1
ATOM 728 N N . THR A 1 89 ? -0.54 14.422 15.656 1 98.06 89 THR A N 1
ATOM 729 C CA . THR A 1 89 ? -0.473 13.523 16.797 1 98.06 89 THR A CA 1
ATOM 730 C C . THR A 1 89 ? -1.874 13.133 17.25 1 98.06 89 THR A C 1
ATOM 732 O O . THR A 1 89 ? -2.039 12.148 17.984 1 98.06 89 THR A O 1
ATOM 735 N N . ASN A 1 90 ? -2.797 13.977 16.922 1 98.25 90 ASN A N 1
ATOM 736 C CA . ASN A 1 90 ? -4.168 13.727 17.359 1 98.25 90 ASN A CA 1
ATOM 737 C C . ASN A 1 90 ? -5.18 14.422 16.453 1 98.25 90 ASN A C 1
ATOM 739 O O . ASN A 1 90 ? -5.242 15.656 16.406 1 98.25 90 ASN A O 1
ATOM 743 N N . LEU A 1 91 ? -6.047 13.664 15.805 1 97.62 91 LEU A N 1
ATOM 744 C CA . LEU A 1 91 ? -7.008 14.195 14.844 1 97.62 91 LEU A CA 1
ATOM 745 C C . LEU A 1 91 ? -8.234 14.75 15.547 1 97.62 91 LEU A C 1
ATOM 747 O O . LEU A 1 91 ? -9.047 15.453 14.938 1 97.62 91 LEU A O 1
ATOM 751 N N . THR A 1 92 ? -8.391 14.484 16.828 1 96.25 92 THR A N 1
ATOM 752 C CA . THR A 1 92 ? -9.484 15.039 17.625 1 96.25 92 THR A CA 1
ATOM 753 C C . THR A 1 92 ? -9.453 16.562 17.578 1 96.25 92 THR A C 1
ATOM 755 O O . THR A 1 92 ? -10.5 17.219 17.578 1 96.25 92 THR A O 1
ATOM 758 N N . ASN A 1 93 ? -8.312 17.016 17.531 1 92.94 93 ASN A N 1
ATOM 759 C CA . ASN A 1 93 ? -8.109 18.453 17.578 1 92.94 93 ASN A CA 1
ATOM 760 C C . ASN A 1 93 ? -8.734 19.156 16.375 1 92.9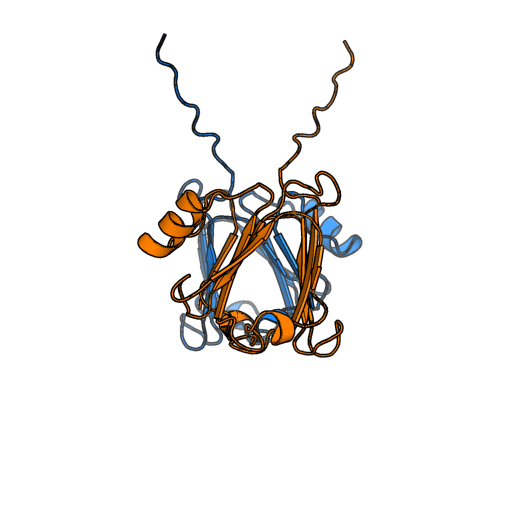4 93 ASN A C 1
ATOM 762 O O . ASN A 1 93 ? -9.078 20.344 16.438 1 92.94 93 ASN A O 1
ATOM 766 N N . ILE A 1 94 ? -8.859 18.484 15.281 1 93.06 94 ILE A N 1
ATOM 767 C CA . ILE A 1 94 ? -9.414 19.109 14.086 1 93.06 94 ILE A CA 1
ATOM 768 C C . ILE A 1 94 ? -10.766 18.5 13.75 1 93.06 94 ILE A C 1
ATOM 770 O O . ILE A 1 94 ? -11.289 18.672 12.648 1 93.06 94 ILE A O 1
ATOM 774 N N . GLY A 1 95 ? -11.281 17.656 14.641 1 94.38 95 GLY A N 1
ATOM 775 C CA . GLY A 1 95 ? -12.617 17.109 14.5 1 94.38 95 GLY A CA 1
ATOM 776 C C . GLY A 1 95 ? -12.695 16 13.461 1 94.38 95 GLY A C 1
ATOM 777 O O . GLY A 1 95 ? -13.68 15.898 12.727 1 94.38 95 GLY A O 1
ATOM 778 N N . PHE A 1 96 ? -11.641 15.234 13.336 1 96.81 96 PHE A N 1
ATOM 779 C CA . PHE A 1 96 ? -11.625 14.211 12.305 1 96.81 96 PHE A CA 1
ATOM 780 C C . PHE A 1 96 ? -11.148 12.875 12.875 1 96.81 96 PHE A C 1
ATOM 782 O O . PHE A 1 96 ? -10.672 12.016 12.133 1 96.81 96 PHE A O 1
ATOM 789 N N . ASN A 1 97 ? -11.203 12.703 14.172 1 96.81 97 ASN A N 1
ATOM 790 C CA . ASN A 1 97 ? -10.766 11.477 14.828 1 96.81 97 ASN A CA 1
ATOM 791 C C . ASN A 1 97 ? -11.672 10.305 14.477 1 96.81 97 ASN A C 1
ATOM 793 O O . ASN A 1 97 ? -12.891 10.383 14.641 1 96.81 97 ASN A O 1
ATOM 797 N N . ASP A 1 98 ? -11.078 9.219 14.008 1 97.62 98 ASP A N 1
ATOM 798 C CA . ASP A 1 98 ? -11.797 7.988 13.695 1 97.62 98 ASP A CA 1
ATOM 799 C C . ASP A 1 98 ? -12.883 8.234 12.656 1 97.62 98 ASP A C 1
ATOM 801 O O . ASP A 1 98 ? -14.016 7.773 12.812 1 97.62 98 ASP A O 1
ATOM 805 N N . GLU A 1 99 ? -12.578 9.031 11.648 1 97.56 99 GLU A N 1
ATOM 806 C CA . GLU A 1 99 ? -13.602 9.383 10.664 1 97.56 99 GLU A CA 1
ATOM 807 C C . GLU A 1 99 ? -13.141 9.047 9.242 1 97.56 99 GLU A C 1
ATOM 809 O O . GLU A 1 99 ? -13.922 9.141 8.297 1 97.56 99 GLU A O 1
ATOM 814 N N . MET A 1 100 ? -11.875 8.633 9.125 1 97.75 100 MET A N 1
ATOM 815 C CA . MET A 1 100 ? -11.328 8.406 7.785 1 97.75 100 MET A CA 1
ATOM 816 C C . MET A 1 100 ? -11.859 7.102 7.195 1 97.75 100 MET A C 1
ATOM 818 O O . MET A 1 100 ? -11.773 6.047 7.828 1 97.75 100 MET A O 1
ATOM 822 N N . SER A 1 101 ? -12.445 7.18 5.914 1 98.44 101 SER A N 1
ATOM 823 C CA . SER A 1 101 ? -12.906 5.984 5.215 1 98.44 101 SER A CA 1
ATOM 824 C C . SER A 1 101 ? -12.188 5.816 3.877 1 98.44 101 SER A C 1
ATOM 826 O O . SER A 1 101 ? -12.219 4.738 3.281 1 98.44 101 SER A O 1
ATOM 828 N N . SER A 1 102 ? -11.57 6.832 3.354 1 98.56 102 SER A N 1
ATOM 829 C CA . SER A 1 102 ? -10.75 6.824 2.148 1 98.56 102 SER A CA 1
ATOM 830 C C . SER A 1 102 ? -9.695 7.926 2.188 1 98.56 102 SER A C 1
ATOM 832 O O . SER A 1 102 ? -9.758 8.82 3.033 1 98.56 102 SER A O 1
ATOM 834 N N . PHE A 1 103 ? -8.609 7.918 1.338 1 98.56 103 PHE A N 1
ATOM 835 C CA . PHE A 1 103 ? -7.602 8.969 1.336 1 98.56 103 PHE A CA 1
ATOM 836 C C . PHE A 1 103 ? -6.801 8.953 0.039 1 98.56 103 PHE A C 1
ATOM 838 O O . PHE A 1 103 ? -6.848 7.973 -0.71 1 98.56 103 PHE A O 1
ATOM 845 N N . VAL A 1 104 ? -6.23 10 -0.211 1 98.06 104 VAL A N 1
ATOM 846 C CA . VAL A 1 104 ? -5.34 10.18 -1.355 1 98.06 104 VAL A CA 1
ATOM 847 C C . VAL A 1 104 ? -4.008 10.758 -0.889 1 98.06 104 VAL A C 1
ATOM 849 O O . VAL A 1 104 ? -3.977 11.734 -0.131 1 98.06 104 VAL A O 1
ATOM 852 N N . LEU A 1 105 ? -2.92 10.117 -1.264 1 97.44 105 LEU A N 1
ATOM 853 C CA . LEU A 1 105 ? -1.559 10.578 -1.025 1 97.44 105 LEU A CA 1
ATOM 854 C C . LEU A 1 105 ? -0.797 10.734 -2.338 1 97.44 105 LEU A C 1
ATOM 856 O O . LEU A 1 105 ? -0.698 9.781 -3.115 1 97.44 105 LEU A O 1
ATOM 860 N N . VAL A 1 106 ? -0.28 11.969 -2.58 1 94.94 106 VAL A N 1
ATOM 861 C CA . VAL A 1 106 ? 0.476 12.195 -3.809 1 94.94 106 VAL A CA 1
ATOM 862 C C . VAL A 1 106 ? 1.723 13.023 -3.5 1 94.94 106 VAL A C 1
ATOM 864 O O . VAL A 1 106 ? 1.747 13.789 -2.531 1 94.94 106 VAL A O 1
ATOM 867 N N . ALA A 1 107 ? 2.791 12.836 -4.328 1 92.88 107 ALA A N 1
ATOM 868 C CA . ALA A 1 107 ? 4.039 13.586 -4.207 1 92.88 107 ALA A CA 1
ATOM 869 C C . ALA A 1 107 ? 3.969 14.898 -4.977 1 92.88 107 ALA A C 1
ATOM 871 O O . ALA A 1 107 ? 4.863 15.211 -5.766 1 92.88 107 ALA A O 1
ATOM 872 N N . ARG A 1 108 ? 2.969 15.641 -4.883 1 92.38 108 ARG A N 1
ATOM 873 C CA . ARG A 1 108 ? 2.756 16.969 -5.461 1 92.38 108 ARG A CA 1
ATOM 874 C C . ARG A 1 108 ? 1.694 17.734 -4.684 1 92.38 108 ARG A C 1
ATOM 876 O O . ARG A 1 108 ? 1.004 17.172 -3.836 1 92.38 108 ARG A O 1
ATOM 883 N N . ARG A 1 109 ? 1.637 18.969 -4.93 1 93.88 109 ARG A N 1
ATOM 884 C CA . ARG A 1 109 ? 0.596 19.781 -4.316 1 93.88 109 ARG A CA 1
ATOM 885 C C . ARG A 1 109 ? -0.717 19.656 -5.086 1 93.88 109 ARG A C 1
ATOM 887 O O . ARG A 1 109 ? -0.747 19.828 -6.305 1 93.88 109 ARG A O 1
ATOM 894 N N . LEU A 1 110 ? -1.729 19.281 -4.418 1 95.5 110 LEU A N 1
ATOM 895 C CA . LEU A 1 110 ? -3.066 19.266 -5 1 95.5 110 LEU A CA 1
ATOM 896 C C . LEU A 1 110 ? -3.838 20.531 -4.621 1 95.5 110 LEU A C 1
ATOM 898 O O . LEU A 1 110 ? -3.84 20.938 -3.455 1 95.5 110 LEU A O 1
ATOM 902 N N . THR A 1 111 ? -4.496 21.172 -5.676 1 95.88 111 THR A N 1
ATOM 903 C CA . THR A 1 111 ? -5.367 22.297 -5.406 1 95.88 111 THR A CA 1
ATOM 904 C C . THR A 1 111 ? -6.73 21.844 -4.906 1 95.88 111 THR A C 1
ATOM 906 O O . THR A 1 111 ? -7.086 20.672 -5.059 1 95.88 111 THR A O 1
ATOM 909 N N . ASN A 1 112 ? -7.422 22.766 -4.293 1 96.06 112 ASN A N 1
ATOM 910 C CA . ASN A 1 112 ? -8.773 22.438 -3.871 1 96.06 112 ASN A CA 1
ATOM 911 C C . ASN A 1 112 ? -9.641 22 -5.051 1 96.06 112 ASN A C 1
ATOM 913 O O . ASN A 1 112 ? -10.508 21.141 -4.914 1 96.06 112 ASN A O 1
ATOM 917 N N . GLU A 1 113 ? -9.422 22.703 -6.141 1 96.5 113 GLU A N 1
ATOM 918 C CA . GLU A 1 113 ? -10.172 22.344 -7.34 1 96.5 113 GLU A CA 1
ATOM 919 C C . GLU A 1 113 ? -9.875 20.922 -7.781 1 96.5 113 GLU A C 1
ATOM 921 O O . GLU A 1 113 ? -10.773 20.188 -8.188 1 96.5 113 GLU A O 1
ATOM 926 N N . GLN A 1 114 ? -8.625 20.562 -7.699 1 95.75 114 GLN A N 1
ATOM 927 C CA . GLN A 1 114 ? -8.227 19.203 -8.07 1 95.75 114 GLN A CA 1
ATOM 928 C C . GLN A 1 114 ? -8.836 18.172 -7.129 1 95.75 114 GLN A C 1
ATOM 930 O O . GLN A 1 114 ? -9.266 17.094 -7.562 1 95.75 114 GLN A O 1
ATOM 935 N N . ILE A 1 115 ? -8.93 18.453 -5.934 1 97.19 115 ILE A N 1
ATOM 936 C CA . ILE A 1 115 ? -9.5 17.562 -4.93 1 97.19 115 ILE A CA 1
ATOM 937 C C . ILE A 1 115 ? -11 17.406 -5.156 1 97.19 115 ILE A C 1
ATOM 939 O O . ILE A 1 115 ? -11.547 16.312 -5.059 1 97.19 115 ILE A O 1
ATOM 943 N N . ARG A 1 116 ? -11.664 18.5 -5.449 1 96.75 116 ARG A N 1
ATOM 944 C CA . ARG A 1 116 ? -13.094 18.453 -5.742 1 96.75 116 ARG A CA 1
ATOM 945 C C . ARG A 1 116 ? -13.367 17.609 -6.98 1 96.75 116 ARG A C 1
ATOM 947 O O . ARG A 1 116 ? -14.398 16.938 -7.059 1 96.75 116 ARG A O 1
ATOM 954 N N . ARG A 1 117 ? -12.406 17.719 -7.906 1 96.5 117 ARG A N 1
ATOM 955 C CA . ARG A 1 117 ? -12.547 16.891 -9.102 1 96.5 117 ARG A CA 1
ATOM 956 C C . ARG A 1 117 ? -12.445 15.414 -8.75 1 96.5 117 ARG A C 1
ATOM 958 O O . ARG A 1 117 ? -13.203 14.594 -9.273 1 96.5 117 ARG A O 1
ATOM 965 N N . ILE A 1 118 ? -11.523 15.055 -7.859 1 96.5 118 ILE A N 1
ATOM 966 C CA . ILE A 1 118 ? -11.383 13.68 -7.391 1 96.5 118 ILE A CA 1
ATOM 967 C C . ILE A 1 118 ? -12.688 13.219 -6.754 1 96.5 118 ILE A C 1
ATOM 969 O O . ILE A 1 118 ? -13.156 12.109 -7.012 1 96.5 118 ILE A O 1
ATOM 973 N N . GLN A 1 119 ? -13.273 14.07 -5.992 1 96.69 119 GLN A N 1
ATOM 974 C CA . GLN A 1 119 ? -14.523 13.758 -5.316 1 96.69 119 GLN A CA 1
ATOM 975 C C . GLN A 1 119 ? -15.664 13.594 -6.316 1 96.69 119 GLN A C 1
ATOM 977 O O . GLN A 1 119 ? -16.406 12.602 -6.273 1 96.69 119 GLN A O 1
ATOM 982 N N . SER A 1 120 ? -15.742 14.547 -7.242 1 96.62 120 SER A N 1
ATOM 983 C CA . SER A 1 120 ? -16.859 14.562 -8.18 1 96.62 120 SER A CA 1
ATOM 984 C C . SER A 1 120 ? -16.812 13.359 -9.117 1 96.62 120 SER A C 1
ATOM 986 O O . SER A 1 120 ? -17.844 12.781 -9.461 1 96.62 120 SER A O 1
ATOM 988 N N . LEU A 1 121 ? -15.617 12.977 -9.445 1 95.44 121 LEU A N 1
ATOM 989 C CA . LEU A 1 121 ? -15.445 11.891 -10.406 1 95.44 121 LEU A CA 1
ATOM 990 C C . LEU A 1 121 ? -15.258 10.562 -9.688 1 95.44 121 LEU A C 1
ATOM 992 O O . LEU A 1 121 ? -15.344 9.5 -10.305 1 95.44 121 LEU A O 1
ATOM 996 N N . GLN A 1 122 ? -15.008 10.633 -8.398 1 96.12 122 GLN A N 1
ATOM 997 C CA . GLN 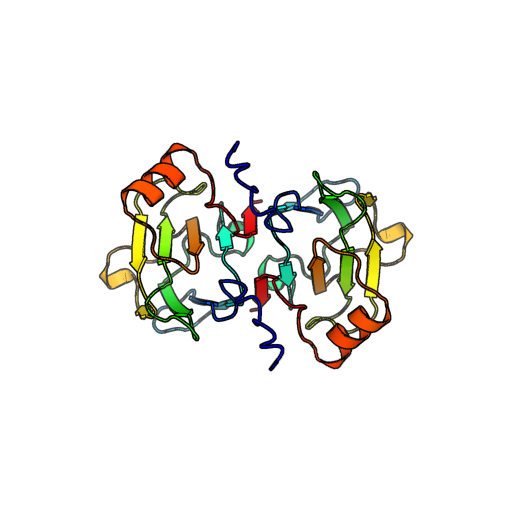A 1 122 ? -14.688 9.445 -7.621 1 96.12 122 GLN A CA 1
ATOM 998 C C . GLN A 1 122 ? -13.523 8.68 -8.242 1 96.12 122 GLN A C 1
ATOM 1000 O O . GLN A 1 122 ? -13.602 7.461 -8.43 1 96.12 122 GLN A O 1
ATOM 1005 N N . ARG A 1 123 ? -12.555 9.516 -8.641 1 92.19 123 ARG A N 1
ATOM 1006 C CA . ARG A 1 123 ? -11.398 8.914 -9.297 1 92.19 123 ARG A CA 1
ATOM 1007 C C . ARG A 1 123 ? -10.094 9.414 -8.68 1 92.19 123 ARG A C 1
ATOM 1009 O O . ARG A 1 123 ? -9.961 10.602 -8.367 1 92.19 123 ARG A O 1
ATOM 1016 N N . ALA A 1 124 ? -9.164 8.453 -8.523 1 91.94 124 ALA A N 1
ATOM 1017 C CA . ALA A 1 124 ? -7.84 8.805 -8.016 1 91.94 124 ALA A CA 1
ATOM 1018 C C . ALA A 1 124 ? -7.062 9.641 -9.023 1 91.94 124 ALA A C 1
ATOM 1020 O O . ALA A 1 124 ? -7.32 9.57 -10.227 1 91.94 124 ALA A O 1
ATOM 1021 N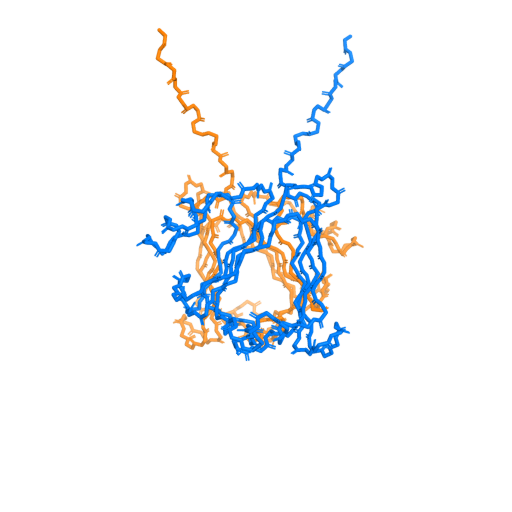 N . PRO A 1 125 ? -6.156 10.438 -8.539 1 88.06 125 PRO A N 1
ATOM 1022 C CA . PRO A 1 125 ? -5.297 11.188 -9.461 1 88.06 125 PRO A CA 1
ATOM 1023 C C . PRO A 1 125 ? -4.406 10.281 -10.305 1 88.06 125 PRO A C 1
ATOM 1025 O O . PRO A 1 125 ? -4.238 9.102 -9.977 1 88.06 125 PRO A O 1
ATOM 1028 N N . LEU A 1 126 ? -3.859 10.859 -11.258 1 81.69 126 LEU A N 1
ATOM 1029 C CA . LEU A 1 126 ? -3.006 10.102 -12.164 1 81.69 126 LEU A CA 1
ATOM 1030 C C . LEU A 1 126 ? -1.705 9.703 -11.477 1 81.69 126 LEU A C 1
ATOM 1032 O O . LEU A 1 126 ? -1.248 10.383 -10.555 1 81.69 126 LEU A O 1
ATOM 1036 N N . ASN A 1 127 ? -1.188 8.578 -11.844 1 79.56 127 ASN A N 1
ATOM 1037 C CA . ASN A 1 127 ? 0.141 8.109 -11.469 1 79.56 127 ASN A CA 1
ATOM 1038 C C . ASN A 1 127 ? 0.201 7.715 -9.992 1 79.56 127 ASN A C 1
ATOM 1040 O O . ASN A 1 127 ? 1.196 7.98 -9.312 1 79.56 127 ASN A O 1
ATOM 1044 N N . VAL A 1 128 ? -0.867 7.273 -9.5 1 88.19 128 VAL A N 1
ATOM 1045 C CA . VAL A 1 128 ? -0.863 6.715 -8.156 1 88.19 128 VAL A CA 1
ATOM 1046 C C . VAL A 1 128 ? -1.446 5.305 -8.18 1 88.19 128 VAL A C 1
ATOM 1048 O O . VAL A 1 128 ? -2.221 4.961 -9.07 1 88.19 128 VAL A O 1
ATOM 1051 N N . LEU A 1 129 ? -1.034 4.508 -7.238 1 91.12 129 LEU A N 1
ATOM 1052 C CA . LEU A 1 129 ? -1.688 3.225 -7 1 91.12 129 LEU A CA 1
ATOM 1053 C C . LEU A 1 129 ? -3.061 3.422 -6.367 1 91.12 129 LEU A C 1
ATOM 1055 O O . LEU A 1 129 ? -3.215 4.23 -5.449 1 91.12 129 LEU A O 1
ATOM 1059 N N . GLU A 1 130 ? -4.035 2.764 -6.93 1 95.06 130 GLU A N 1
ATOM 1060 C CA . GLU A 1 130 ? -5.359 2.807 -6.312 1 95.06 130 GLU A CA 1
ATOM 1061 C C . GLU A 1 130 ? -5.719 1.462 -5.688 1 95.06 130 GLU A C 1
ATOM 1063 O O . GLU A 1 130 ? -5.574 0.417 -6.328 1 95.06 130 GLU A O 1
ATOM 1068 N N . ILE A 1 131 ? -6.203 1.512 -4.453 1 95.88 131 ILE A N 1
ATOM 1069 C CA . ILE A 1 131 ? -6.574 0.31 -3.713 1 95.88 131 ILE A CA 1
ATOM 1070 C C . ILE A 1 131 ? -8.07 0.329 -3.416 1 95.88 131 ILE A C 1
ATOM 1072 O O . ILE A 1 131 ? -8.617 1.355 -3 1 95.88 131 ILE A O 1
ATOM 1076 N N . SER A 1 132 ? -8.758 -0.763 -3.652 1 95.12 132 SER A N 1
ATOM 1077 C CA . SER A 1 132 ? -10.172 -0.907 -3.34 1 95.12 132 SER A CA 1
ATOM 1078 C C . SER A 1 132 ? -10.508 -2.336 -2.924 1 95.12 132 SER A C 1
ATOM 1080 O O . SER A 1 132 ? -9.617 -3.188 -2.844 1 95.12 132 SER A O 1
ATOM 1082 N N . ILE A 1 133 ? -11.719 -2.564 -2.486 1 93.69 133 ILE A N 1
ATOM 1083 C CA . ILE A 1 133 ? -12.133 -3.896 -2.068 1 93.69 133 ILE A CA 1
ATOM 1084 C C . ILE A 1 133 ? -13.312 -4.359 -2.924 1 93.69 133 ILE A C 1
ATOM 1086 O O . ILE A 1 133 ? -14.016 -3.539 -3.52 1 93.69 133 ILE A O 1
ATOM 1090 N N . MET B 1 1 ? 3.926 21.516 -36.625 1 28.59 1 MET B N 1
ATOM 1091 C CA . MET B 1 1 ? 4.5 20.391 -35.875 1 28.59 1 MET B CA 1
ATOM 1092 C C . MET B 1 1 ? 3.576 19.969 -34.75 1 28.59 1 MET B C 1
ATOM 1094 O O . MET B 1 1 ? 3.203 20.781 -33.906 1 28.59 1 MET B O 1
ATOM 1098 N N . LYS B 1 2 ? 2.775 18.859 -35 1 32.09 2 LYS B N 1
ATOM 1099 C CA . LYS B 1 2 ? 1.762 18.344 -34.094 1 32.09 2 LYS B CA 1
ATOM 1100 C C . LYS B 1 2 ? 2.371 17.984 -32.719 1 32.09 2 LYS B C 1
ATOM 1102 O O . LYS B 1 2 ? 3.367 17.266 -32.656 1 32.09 2 LYS B O 1
ATOM 1107 N N . LYS B 1 3 ? 2.271 18.859 -31.812 1 34.31 3 LYS B N 1
ATOM 1108 C CA . LYS B 1 3 ? 2.67 18.594 -30.438 1 34.31 3 LYS B CA 1
ATOM 1109 C C . LYS B 1 3 ? 2.111 17.266 -29.938 1 34.31 3 LYS B C 1
ATOM 1111 O O . LYS B 1 3 ? 0.901 17.125 -29.766 1 34.31 3 LYS B O 1
ATOM 1116 N N . THR B 1 4 ? 2.629 16.156 -30.406 1 33.09 4 THR B N 1
ATOM 1117 C CA . THR B 1 4 ? 2.223 14.836 -29.922 1 33.09 4 THR B CA 1
ATOM 1118 C C . THR B 1 4 ? 2.387 14.742 -28.406 1 33.09 4 THR B C 1
ATOM 1120 O O . THR B 1 4 ? 3.494 14.891 -27.875 1 33.09 4 THR B O 1
ATOM 1123 N N . SER B 1 5 ? 1.48 15.258 -27.719 1 33.41 5 SER B N 1
ATOM 1124 C CA . SER B 1 5 ? 1.464 15.117 -26.266 1 33.41 5 SER B CA 1
ATOM 1125 C C . SER B 1 5 ? 1.851 13.711 -25.844 1 33.41 5 SER B C 1
ATOM 1127 O O . SER B 1 5 ? 1.193 12.734 -26.219 1 33.41 5 SER B O 1
ATOM 1129 N N . VAL B 1 6 ? 3.154 13.461 -26.016 1 30.45 6 VAL B N 1
ATOM 1130 C CA . VAL B 1 6 ? 3.652 12.164 -25.547 1 30.45 6 VAL B CA 1
ATOM 1131 C C . VAL B 1 6 ? 3.088 11.859 -24.172 1 30.45 6 VAL B C 1
ATOM 1133 O O . VAL B 1 6 ? 3.387 12.555 -23.203 1 30.45 6 VAL B O 1
ATOM 1136 N N . ARG B 1 7 ? 1.894 11.438 -24.359 1 36.19 7 ARG B N 1
ATOM 1137 C CA . ARG B 1 7 ? 1.331 10.93 -23.109 1 36.19 7 ARG B CA 1
ATOM 1138 C C . ARG B 1 7 ? 2.373 10.148 -22.312 1 36.19 7 ARG B C 1
ATOM 1140 O O . ARG B 1 7 ? 3.016 9.242 -22.844 1 36.19 7 ARG B O 1
ATOM 1147 N N . GLN B 1 8 ? 3.146 10.891 -21.609 1 39.56 8 GLN B N 1
ATOM 1148 C CA . GLN B 1 8 ? 4.102 10.188 -20.75 1 39.56 8 GLN B CA 1
ATOM 1149 C C . GLN B 1 8 ? 3.508 8.891 -20.219 1 39.56 8 GLN B C 1
ATOM 1151 O O . GLN B 1 8 ? 2.396 8.883 -19.672 1 39.56 8 GLN B O 1
ATOM 1156 N N . ILE B 1 9 ? 3.678 7.91 -21.094 1 42.5 9 ILE B N 1
ATOM 1157 C CA . ILE B 1 9 ? 3.266 6.578 -20.672 1 42.5 9 ILE B CA 1
ATOM 1158 C C . ILE B 1 9 ? 3.76 6.312 -19.25 1 42.5 9 ILE B C 1
ATOM 1160 O O . ILE B 1 9 ? 4.965 6.344 -18.984 1 42.5 9 ILE B O 1
ATOM 1164 N N . VAL B 1 10 ? 3.033 6.773 -18.344 1 54.34 10 VAL B N 1
ATOM 1165 C CA . VAL B 1 10 ? 3.385 6.375 -16.984 1 54.34 10 VAL B CA 1
ATOM 1166 C C . VAL B 1 10 ? 3.238 4.863 -16.828 1 54.34 10 VAL B C 1
ATOM 1168 O O . VAL B 1 10 ? 2.156 4.312 -17.047 1 54.34 10 VAL B O 1
ATOM 1171 N N . PRO B 1 11 ? 4.336 4.188 -16.797 1 57.56 11 PRO B N 1
ATOM 1172 C CA . PRO B 1 11 ? 4.289 2.732 -16.641 1 57.56 11 PRO B CA 1
ATOM 1173 C C . PRO B 1 11 ? 3.334 2.295 -15.531 1 57.56 11 PRO B C 1
ATOM 1175 O O . PRO B 1 11 ? 3.223 2.969 -14.5 1 57.56 11 PRO B O 1
ATOM 1178 N N . GLY B 1 12 ? 2.43 1.537 -15.883 1 65.88 12 GLY B N 1
ATOM 1179 C CA . GLY B 1 12 ? 1.63 0.864 -14.875 1 65.88 12 GLY B CA 1
ATOM 1180 C C . GLY B 1 12 ? 0.173 1.287 -14.883 1 65.88 12 GLY B C 1
ATOM 1181 O O . GLY B 1 12 ? -0.658 0.693 -14.195 1 65.88 12 GLY B O 1
ATOM 1182 N N . ARG B 1 13 ? -0.089 2.23 -15.75 1 77.19 13 ARG B N 1
ATOM 1183 C CA . ARG B 1 13 ? -1.446 2.768 -15.766 1 77.19 13 ARG B CA 1
ATOM 1184 C C . ARG B 1 13 ? -2.469 1.665 -16.031 1 77.19 13 ARG B C 1
ATOM 1186 O O . ARG B 1 13 ? -3.568 1.688 -15.469 1 77.19 13 ARG B O 1
ATOM 1193 N N . GLY B 1 14 ? -2.023 0.724 -16.688 1 88 14 GLY B N 1
ATOM 1194 C CA . GLY B 1 14 ? -2.961 -0.329 -17.047 1 88 14 GLY B CA 1
ATOM 1195 C C . GLY B 1 14 ? -2.871 -1.543 -16.141 1 88 14 GLY B C 1
ATOM 1196 O O . GLY B 1 14 ? -3.568 -2.535 -16.359 1 88 14 GLY B O 1
ATOM 1197 N N . LEU B 1 15 ? -2.164 -1.412 -15.039 1 93.88 15 LEU B N 1
ATOM 1198 C CA . LEU B 1 15 ? -1.935 -2.545 -14.148 1 93.88 15 LEU B CA 1
ATOM 1199 C C . LEU B 1 15 ? -3.133 -2.77 -13.227 1 93.88 15 LEU B C 1
ATOM 1201 O O . LEU B 1 15 ? -3.719 -1.81 -12.719 1 93.88 15 LEU B O 1
ATOM 1205 N N . ARG B 1 16 ? -3.49 -4.047 -13.086 1 96.56 16 ARG B N 1
ATOM 1206 C CA . ARG B 1 16 ? -4.59 -4.445 -12.211 1 96.56 16 ARG B CA 1
ATOM 1207 C C . ARG B 1 16 ? -4.32 -5.805 -11.578 1 96.56 16 ARG B C 1
ATOM 1209 O O . ARG B 1 16 ? -3.943 -6.754 -12.266 1 96.56 16 ARG B O 1
ATOM 1216 N N . LEU B 1 17 ? -4.426 -5.895 -10.234 1 98.12 17 LEU B N 1
ATOM 1217 C CA . LEU B 1 17 ? -4.297 -7.137 -9.484 1 98.12 17 LEU B CA 1
ATOM 1218 C C . LEU B 1 17 ? -5.477 -7.328 -8.531 1 98.12 17 LEU B C 1
ATOM 1220 O O . LEU B 1 17 ? -5.777 -6.445 -7.727 1 98.12 17 LEU B O 1
ATOM 1224 N N . GLU B 1 18 ? -6.152 -8.422 -8.719 1 98.31 18 GLU B N 1
ATOM 1225 C CA . GLU B 1 18 ? -7.223 -8.828 -7.809 1 98.31 18 GLU B CA 1
ATOM 1226 C C . GLU B 1 18 ? -6.844 -10.094 -7.039 1 98.31 18 GLU B C 1
ATOM 1228 O O . GLU B 1 18 ? -6.531 -11.125 -7.641 1 98.31 18 GLU B O 1
ATOM 1233 N N . LEU B 1 19 ? -6.855 -10.008 -5.727 1 98.25 19 LEU B N 1
ATOM 1234 C CA . LEU B 1 19 ? -6.602 -11.156 -4.855 1 98.25 19 LEU B CA 1
ATOM 1235 C C . LEU B 1 19 ? -7.895 -11.641 -4.211 1 98.25 19 LEU B C 1
ATOM 1237 O O . LEU B 1 19 ? -8.727 -10.836 -3.785 1 98.25 19 LEU B O 1
ATOM 1241 N N . PHE B 1 20 ? -8.039 -13 -4.18 1 98.25 20 PHE B N 1
ATOM 1242 C CA . PHE B 1 20 ? -9.25 -13.586 -3.604 1 98.25 20 PHE B CA 1
ATOM 1243 C C . PHE B 1 20 ? -8.898 -14.609 -2.531 1 98.25 20 PHE B C 1
ATOM 1245 O O . PHE B 1 20 ? -7.961 -15.391 -2.697 1 98.25 20 PHE B O 1
ATOM 1252 N N . GLU B 1 21 ? -9.648 -14.562 -1.523 1 97.31 21 GLU B N 1
ATOM 1253 C CA . GLU B 1 21 ? -9.453 -15.469 -0.391 1 97.31 21 GLU B CA 1
ATOM 1254 C C . GLU B 1 21 ? -9.812 -16.906 -0.762 1 97.31 21 GLU B C 1
ATOM 1256 O O . GLU B 1 21 ? -9.172 -17.844 -0.295 1 97.31 21 GLU B O 1
ATOM 1261 N N . ASP B 1 22 ? -10.852 -17.016 -1.605 1 97.56 22 ASP B N 1
ATOM 1262 C CA . ASP B 1 22 ? -11.312 -18.344 -1.974 1 97.56 22 ASP B CA 1
ATOM 1263 C C . ASP B 1 22 ? -10.961 -18.672 -3.426 1 97.56 22 ASP B C 1
ATOM 1265 O O . ASP B 1 22 ? -10.688 -17.766 -4.215 1 97.56 22 ASP B O 1
ATOM 1269 N N . ALA B 1 23 ? -10.945 -19.922 -3.734 1 97.69 23 ALA B N 1
ATOM 1270 C CA . ALA B 1 23 ? -10.734 -20.375 -5.109 1 97.69 23 ALA B CA 1
ATOM 1271 C C . ALA B 1 23 ? -11.844 -19.875 -6.023 1 97.69 23 ALA B C 1
ATOM 1273 O O . ALA B 1 23 ? -12.906 -19.453 -5.551 1 97.69 23 ALA B O 1
ATOM 1274 N N . PHE B 1 24 ? -11.57 -19.766 -7.266 1 98.06 24 PHE B N 1
ATOM 1275 C CA . PHE B 1 24 ? -12.516 -19.406 -8.312 1 98.06 24 PHE B CA 1
ATOM 1276 C C . PHE B 1 24 ? -13.031 -17.984 -8.102 1 98.06 24 PHE B C 1
ATOM 1278 O O . PHE B 1 24 ? -14.219 -17.719 -8.289 1 98.06 24 PHE B O 1
ATOM 1285 N N . PHE B 1 25 ? -12.188 -17.172 -7.605 1 98 25 PHE B N 1
ATOM 1286 C CA . PHE B 1 25 ? -12.406 -15.742 -7.539 1 98 25 PHE B CA 1
ATOM 1287 C C . PHE B 1 25 ? -13.602 -15.414 -6.66 1 98 25 PHE B C 1
ATOM 1289 O O . PHE B 1 25 ? -14.461 -14.617 -7.047 1 98 25 PHE B O 1
ATOM 1296 N N . SER B 1 26 ? -13.711 -16.125 -5.609 1 97.31 26 SER B N 1
ATOM 1297 C CA . SER B 1 26 ? -14.797 -15.922 -4.66 1 97.31 26 SER B CA 1
ATOM 1298 C C . SER B 1 26 ? -14.266 -15.516 -3.291 1 97.31 26 SER B C 1
ATOM 1300 O O . SER B 1 26 ? -13.055 -15.438 -3.088 1 97.31 26 SER B O 1
ATOM 1302 N N . GLY B 1 27 ? -15.18 -15.023 -2.414 1 96.56 27 GLY B N 1
ATOM 1303 C CA . GLY B 1 27 ? -14.773 -14.609 -1.082 1 96.56 27 GLY B CA 1
ATOM 1304 C C . GLY B 1 27 ? -14.281 -13.172 -1.032 1 96.56 27 GLY B C 1
ATOM 1305 O O . GLY B 1 27 ? -14.641 -12.359 -1.886 1 96.56 27 GLY B O 1
ATOM 1306 N N . ARG B 1 28 ? -13.5 -12.945 0.036 1 95.06 28 ARG B N 1
ATOM 1307 C CA . ARG B 1 28 ? -12.953 -11.602 0.207 1 95.06 28 ARG B CA 1
ATOM 1308 C C . ARG B 1 28 ? -12.008 -11.242 -0.935 1 95.06 28 ARG B C 1
ATOM 1310 O O . ARG B 1 28 ? -11.195 -12.07 -1.361 1 95.06 28 ARG B O 1
ATOM 1317 N N . ARG B 1 29 ? -12.18 -9.977 -1.364 1 96.62 29 ARG B N 1
ATOM 1318 C CA . ARG B 1 29 ? -11.398 -9.508 -2.502 1 96.62 29 ARG B CA 1
ATOM 1319 C C . ARG B 1 29 ? -10.688 -8.203 -2.18 1 96.62 29 ARG B C 1
ATOM 1321 O O . ARG B 1 29 ? -11.234 -7.352 -1.47 1 96.62 29 ARG B O 1
ATOM 1328 N N . ILE B 1 30 ? -9.445 -8.039 -2.627 1 96.75 30 ILE B N 1
ATOM 1329 C CA . ILE B 1 30 ? -8.75 -6.754 -2.631 1 96.75 30 ILE B CA 1
ATOM 1330 C C . ILE B 1 30 ? -8.188 -6.477 -4.023 1 96.75 30 ILE B C 1
ATOM 1332 O O . ILE B 1 30 ? -7.719 -7.391 -4.707 1 96.75 30 ILE B O 1
ATOM 1336 N N . LEU B 1 31 ? -8.312 -5.164 -4.457 1 96.94 31 LEU B N 1
ATOM 1337 C CA . LEU B 1 31 ? -7.949 -4.758 -5.812 1 96.94 31 LEU B CA 1
ATOM 1338 C C . LEU B 1 31 ? -6.871 -3.682 -5.785 1 96.94 31 LEU B C 1
ATOM 1340 O O . LEU B 1 31 ? -6.992 -2.693 -5.059 1 96.94 31 LEU B O 1
ATOM 1344 N N . PHE B 1 32 ? -5.734 -3.939 -6.5 1 96.81 32 PHE B N 1
ATOM 1345 C CA . PHE B 1 32 ? -4.668 -2.979 -6.762 1 96.81 32 PHE B CA 1
ATOM 1346 C C . PHE B 1 32 ? -4.652 -2.574 -8.234 1 96.81 32 PHE B C 1
ATOM 1348 O O . PHE B 1 32 ? -4.598 -3.432 -9.117 1 96.81 32 PHE B O 1
ATOM 1355 N N . ARG B 1 33 ? -4.684 -1.217 -8.5 1 94.56 33 ARG B N 1
ATOM 1356 C CA . ARG B 1 33 ? -4.703 -0.835 -9.914 1 94.56 33 ARG B CA 1
ATOM 1357 C C . ARG B 1 33 ? -3.836 0.395 -10.156 1 94.56 33 ARG B C 1
ATOM 1359 O O . ARG B 1 33 ? -3.514 1.131 -9.227 1 94.56 33 ARG B O 1
ATOM 1366 N N . ARG B 1 34 ? -3.316 0.504 -11.375 1 90.38 34 ARG B N 1
ATOM 1367 C CA . ARG B 1 34 ? -2.795 1.725 -11.977 1 90.38 34 ARG B CA 1
ATOM 1368 C C . ARG B 1 34 ? -1.309 1.893 -11.68 1 90.38 34 ARG B C 1
ATOM 1370 O O . ARG B 1 34 ? -0.654 2.777 -12.234 1 90.38 34 ARG B O 1
ATOM 1377 N N . ALA B 1 35 ? -0.747 1.091 -10.781 1 89.06 35 ALA B N 1
ATO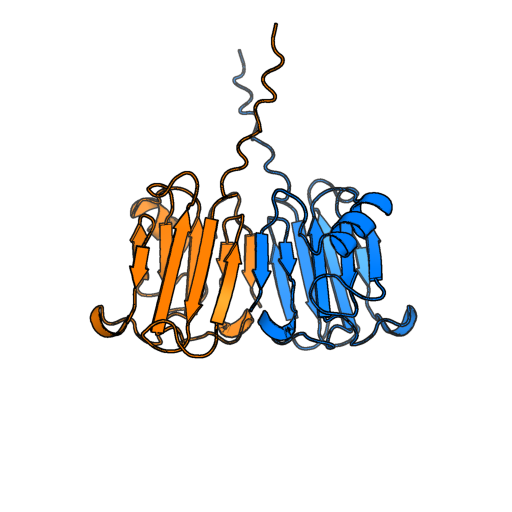M 1378 C CA . ALA B 1 35 ? 0.688 1.181 -10.516 1 89.06 35 ALA B CA 1
ATOM 1379 C C . ALA B 1 35 ? 1.197 -0.074 -9.812 1 89.06 35 ALA B C 1
ATOM 1381 O O . ALA B 1 35 ? 0.406 -0.895 -9.344 1 89.06 35 ALA B O 1
ATOM 1382 N N . GLY B 1 36 ? 2.555 -0.232 -9.812 1 92.56 36 GLY B N 1
ATOM 1383 C CA . GLY B 1 36 ? 3.166 -1.351 -9.109 1 92.56 36 GLY B CA 1
ATOM 1384 C C . GLY B 1 36 ? 3.076 -1.23 -7.602 1 92.56 36 GLY B C 1
ATOM 1385 O O . GLY B 1 36 ? 2.945 -0.127 -7.07 1 92.56 36 GLY B O 1
ATOM 1386 N N . VAL B 1 37 ? 3.191 -2.41 -6.965 1 95.56 37 VAL B N 1
ATOM 1387 C CA . VAL B 1 37 ? 3.088 -2.428 -5.508 1 95.56 37 VAL B CA 1
ATOM 1388 C C . VAL B 1 37 ? 3.9 -3.592 -4.945 1 95.56 37 VAL B C 1
ATOM 1390 O O . VAL B 1 37 ? 3.986 -4.656 -5.57 1 95.56 37 VAL B O 1
ATOM 1393 N N . ALA B 1 38 ? 4.457 -3.342 -3.818 1 97.31 38 ALA B N 1
ATOM 1394 C CA . ALA B 1 38 ? 5.129 -4.359 -3.016 1 97.31 38 ALA B CA 1
ATOM 1395 C C . ALA B 1 38 ? 4.605 -4.359 -1.581 1 97.31 38 ALA B C 1
ATOM 1397 O O . ALA B 1 38 ? 4.641 -3.33 -0.902 1 97.31 38 ALA B O 1
ATOM 1398 N N . VAL B 1 39 ? 4.125 -5.504 -1.189 1 97.94 39 VAL B N 1
ATOM 1399 C CA . VAL B 1 39 ? 3.6 -5.637 0.165 1 97.94 39 VAL B CA 1
ATOM 1400 C C . VAL B 1 39 ? 4.512 -6.551 0.985 1 97.94 39 VAL B C 1
ATOM 1402 O O . VAL B 1 39 ? 4.637 -7.738 0.688 1 97.94 39 VAL B O 1
ATOM 1405 N N . ARG B 1 40 ? 5.051 -6.047 2.088 1 97.81 40 ARG B N 1
ATOM 1406 C CA . ARG B 1 40 ? 6.039 -6.762 2.891 1 97.81 40 ARG B CA 1
ATOM 1407 C C . ARG B 1 40 ? 5.363 -7.758 3.826 1 97.81 40 ARG B C 1
ATOM 1409 O O . ARG B 1 40 ? 5.984 -8.734 4.262 1 97.81 40 ARG B O 1
ATOM 1416 N N . ASP B 1 41 ? 4.258 -7.469 4.176 1 97.56 41 ASP B N 1
ATOM 1417 C CA . ASP B 1 41 ? 3.479 -8.258 5.121 1 97.56 41 ASP B CA 1
ATOM 1418 C C . ASP B 1 41 ? 1.986 -8.188 4.805 1 97.56 41 ASP B C 1
ATOM 1420 O O . ASP B 1 41 ? 1.35 -7.152 5.027 1 97.56 41 ASP B O 1
ATOM 1424 N N . ALA B 1 42 ? 1.376 -9.297 4.398 1 97.12 42 ALA B N 1
ATOM 1425 C CA . ALA B 1 42 ? -0.001 -9.352 3.914 1 97.12 42 ALA B CA 1
ATOM 1426 C C . ALA B 1 42 ? -0.992 -9.133 5.055 1 97.12 42 ALA B C 1
ATOM 1428 O O . ALA B 1 42 ? -2.178 -8.891 4.816 1 97.12 42 ALA B O 1
ATOM 1429 N N . ARG B 1 43 ? -0.576 -9.148 6.289 1 95.12 43 ARG B N 1
ATOM 1430 C CA . ARG B 1 43 ? -1.433 -8.82 7.426 1 95.12 43 ARG B CA 1
ATOM 1431 C C . ARG B 1 43 ? -1.929 -7.383 7.336 1 95.12 43 ARG B C 1
ATOM 1433 O O . ARG B 1 43 ? -2.928 -7.027 7.965 1 95.12 43 ARG B O 1
ATOM 1440 N N . ALA B 1 44 ? -1.182 -6.586 6.582 1 93.44 44 ALA B N 1
ATOM 1441 C CA . ALA B 1 44 ? -1.569 -5.191 6.387 1 93.44 44 ALA B CA 1
ATOM 1442 C C . ALA B 1 44 ? -3.002 -5.086 5.871 1 93.44 44 ALA B C 1
ATOM 1444 O O . ALA B 1 44 ? -3.707 -4.121 6.176 1 93.44 44 ALA B O 1
ATOM 1445 N N . PHE B 1 45 ? -3.455 -6.062 5.004 1 90.44 45 PHE B N 1
ATOM 1446 C CA . PHE B 1 45 ? -4.805 -6.047 4.453 1 90.44 45 PHE B CA 1
ATOM 1447 C C . PHE B 1 45 ? -5.555 -7.324 4.812 1 90.44 45 PHE B C 1
ATOM 1449 O O . PHE B 1 45 ? -6.438 -7.762 4.07 1 90.44 45 PHE B O 1
ATOM 1456 N N . GLU B 1 46 ? -5.086 -8.008 5.895 1 88.06 46 GLU B N 1
ATOM 1457 C CA . GLU B 1 46 ? -5.73 -9.195 6.445 1 88.06 46 GLU B CA 1
ATOM 1458 C C . GLU B 1 46 ? -5.789 -10.32 5.414 1 88.06 46 GLU B C 1
ATOM 1460 O O . GLU B 1 46 ? -6.836 -10.938 5.223 1 88.06 46 GLU B O 1
ATOM 1465 N N . PHE B 1 47 ? -4.711 -10.508 4.719 1 94.81 47 PHE B N 1
ATOM 1466 C CA . PHE B 1 47 ? -4.668 -11.539 3.684 1 94.81 47 PHE B CA 1
ATOM 1467 C C . PHE B 1 47 ? -3.533 -12.523 3.947 1 94.81 47 PHE B C 1
ATOM 1469 O O . PHE B 1 47 ? -3.182 -13.32 3.078 1 94.81 47 PHE B O 1
ATOM 1476 N N . ASN B 1 48 ? -2.924 -12.453 5.078 1 95.62 48 ASN B N 1
ATOM 1477 C CA . ASN B 1 48 ? -1.835 -13.375 5.387 1 95.62 48 ASN B CA 1
ATOM 1478 C C . ASN B 1 48 ? -2.301 -14.828 5.344 1 95.62 48 ASN B C 1
ATOM 1480 O O . ASN B 1 48 ? -3.191 -15.219 6.102 1 95.62 48 ASN B O 1
ATOM 1484 N N . ASP B 1 49 ? -1.728 -15.57 4.461 1 97.62 49 ASP B N 1
ATOM 1485 C CA . ASP B 1 49 ? -1.997 -17 4.312 1 97.62 49 ASP B CA 1
ATOM 1486 C C . ASP B 1 49 ? -3.463 -17.25 3.965 1 97.62 49 ASP B C 1
ATOM 1488 O O . ASP B 1 49 ? -4.082 -18.172 4.488 1 97.62 49 ASP B O 1
ATOM 1492 N N . LEU B 1 50 ? -3.988 -16.406 3.16 1 97.06 50 LEU B N 1
ATOM 1493 C CA . LEU B 1 50 ? -5.41 -16.531 2.852 1 97.06 50 LEU B CA 1
ATOM 1494 C C . LEU B 1 50 ? -5.637 -16.578 1.345 1 97.06 50 LEU B C 1
ATOM 1496 O O . LEU B 1 50 ? -6.73 -16.906 0.887 1 97.06 50 LEU B O 1
ATOM 1500 N N . LEU B 1 51 ? -4.621 -16.297 0.525 1 97.81 51 LEU B N 1
ATOM 1501 C CA . LEU B 1 51 ? -4.781 -16.172 -0.92 1 97.81 51 LEU B CA 1
ATOM 1502 C C . LEU B 1 51 ? -5.031 -17.547 -1.557 1 97.81 51 LEU B C 1
ATOM 1504 O O . LEU B 1 51 ? -4.258 -18.484 -1.346 1 97.81 51 LEU B O 1
ATOM 1508 N N . SER B 1 52 ? -6.199 -17.609 -2.354 1 98.38 52 SER B N 1
ATOM 1509 C CA . SER B 1 52 ? -6.508 -18.875 -3.008 1 98.38 52 SER B CA 1
ATOM 1510 C C . SER B 1 52 ? -6.641 -18.703 -4.516 1 98.38 52 SER B C 1
ATOM 1512 O O . SER B 1 52 ? -6.516 -19.672 -5.27 1 98.38 52 SER B O 1
ATOM 1514 N N . SER B 1 53 ? -6.93 -17.484 -5.016 1 98.56 53 SER B N 1
ATOM 1515 C CA . SER B 1 53 ? -7.039 -17.188 -6.438 1 98.56 53 SER B CA 1
ATOM 1516 C C . SER B 1 53 ? -6.73 -15.719 -6.715 1 98.56 53 SER B C 1
ATOM 1518 O O . SER B 1 53 ? -6.711 -14.898 -5.797 1 98.56 53 SER B O 1
ATOM 1520 N N . PHE B 1 54 ? -6.258 -15.406 -7.934 1 98.5 54 PHE B N 1
ATOM 1521 C CA . PHE B 1 54 ? -5.973 -14.023 -8.273 1 98.5 54 PHE B CA 1
ATOM 1522 C C . PHE B 1 54 ? -6.086 -13.797 -9.781 1 98.5 54 PHE B C 1
ATOM 1524 O O . PHE B 1 54 ? -6.082 -14.758 -10.555 1 98.5 54 PHE B O 1
ATOM 1531 N N . ARG B 1 55 ? -6.406 -12.516 -10.164 1 98.62 55 ARG B N 1
ATOM 1532 C CA . ARG B 1 55 ? -6.328 -12.023 -11.531 1 98.62 55 ARG B CA 1
ATOM 1533 C C . ARG B 1 55 ? -5.316 -10.891 -11.648 1 98.62 55 ARG B C 1
ATOM 1535 O O . ARG B 1 55 ? -5.305 -9.977 -10.828 1 98.62 55 ARG B O 1
ATOM 1542 N N . VAL B 1 56 ? -4.34 -11.102 -12.578 1 98.19 56 VAL B N 1
ATOM 1543 C CA . VAL B 1 56 ? -3.359 -10.047 -12.812 1 98.19 56 VAL B CA 1
ATOM 1544 C C . VAL B 1 56 ? -3.348 -9.68 -14.297 1 98.19 56 VAL B C 1
ATOM 1546 O O . VAL B 1 56 ? -3.4 -10.555 -15.164 1 98.19 56 VAL B O 1
ATOM 1549 N N . ARG B 1 57 ? -3.504 -8.297 -14.547 1 96.56 57 ARG B N 1
ATOM 1550 C CA . ARG B 1 57 ? -3.578 -7.84 -15.93 1 96.56 57 ARG B CA 1
ATOM 1551 C C . ARG B 1 57 ? -2.848 -6.516 -16.109 1 96.56 57 ARG B C 1
ATOM 1553 O O . ARG B 1 57 ? -2.746 -5.723 -15.172 1 96.56 57 ARG B O 1
ATOM 1560 N N . ASN B 1 58 ? -2.145 -6.367 -17.219 1 95.44 58 ASN B N 1
ATOM 1561 C CA . ASN B 1 58 ? -1.686 -5.094 -17.766 1 95.44 58 ASN B CA 1
ATOM 1562 C C . ASN B 1 58 ? -2.381 -4.766 -19.078 1 95.44 58 ASN B C 1
ATOM 1564 O O . ASN B 1 58 ? -2.059 -5.348 -20.125 1 95.44 58 ASN B O 1
ATOM 1568 N N . ARG B 1 59 ? -3.414 -3.844 -18.969 1 92.88 59 ARG B N 1
ATOM 1569 C CA . ARG B 1 59 ? -4.309 -3.555 -20.094 1 92.88 59 ARG B CA 1
ATOM 1570 C C . ARG B 1 59 ? -3.52 -3.117 -21.312 1 92.88 59 ARG B C 1
ATOM 1572 O O . ARG B 1 59 ? -3.854 -3.498 -22.438 1 92.88 59 ARG B O 1
ATOM 1579 N N . PHE B 1 60 ? -2.418 -2.379 -21.172 1 91.44 60 PHE B N 1
ATOM 1580 C CA . PHE B 1 60 ? -1.714 -1.759 -22.281 1 91.44 60 PHE B CA 1
ATOM 1581 C C . PHE B 1 60 ? -0.539 -2.621 -22.734 1 91.44 60 PHE B C 1
ATOM 1583 O O . PHE B 1 60 ? -0.168 -2.615 -23.906 1 91.44 60 PHE B O 1
ATOM 1590 N N . SER B 1 61 ? 0 -3.342 -21.797 1 92.62 61 SER B N 1
ATOM 1591 C CA . SER B 1 61 ? 1.128 -4.219 -22.094 1 92.62 61 SER B CA 1
ATOM 1592 C C . SER B 1 61 ? 1.004 -5.551 -21.375 1 92.62 61 SER B C 1
ATOM 1594 O O . SER B 1 61 ? 1.753 -5.82 -20.422 1 92.62 61 SER B O 1
ATOM 1596 N N . PRO B 1 62 ? 0.211 -6.461 -21.906 1 94.25 62 PRO B N 1
ATOM 1597 C CA . PRO B 1 62 ? -0.131 -7.703 -21.203 1 94.25 62 PRO B CA 1
ATOM 1598 C C . PRO B 1 62 ? 1.091 -8.57 -20.906 1 94.25 62 PRO B C 1
ATOM 1600 O O . PRO B 1 62 ? 1.086 -9.344 -19.953 1 94.25 62 PRO B O 1
ATOM 1603 N N . ALA B 1 63 ? 2.088 -8.422 -21.656 1 94.38 63 ALA B N 1
ATOM 1604 C CA . ALA B 1 63 ? 3.283 -9.242 -21.469 1 94.38 63 ALA B CA 1
ATOM 1605 C C . ALA B 1 63 ? 4.172 -8.656 -20.375 1 94.38 63 ALA B C 1
ATOM 1607 O O . ALA B 1 63 ? 5 -9.359 -19.781 1 94.38 63 ALA B O 1
ATOM 1608 N N . ASN B 1 64 ? 3.963 -7.402 -20.125 1 93.06 64 ASN B N 1
ATOM 1609 C CA . ASN B 1 64 ? 4.84 -6.699 -19.203 1 93.06 64 ASN B CA 1
ATOM 1610 C C . ASN B 1 64 ? 4.195 -6.543 -17.828 1 93.06 64 ASN B C 1
ATOM 1612 O O . ASN B 1 64 ? 3.805 -5.441 -17.438 1 93.06 64 ASN B O 1
ATOM 1616 N N . VAL B 1 65 ? 4.184 -7.523 -17.156 1 95.5 65 VAL B N 1
ATOM 1617 C CA . VAL B 1 65 ? 3.709 -7.574 -15.773 1 95.5 65 VAL B CA 1
ATOM 1618 C C . VAL B 1 65 ? 4.289 -8.797 -15.07 1 95.5 65 VAL B C 1
ATOM 1620 O O . VAL B 1 65 ? 4.402 -9.867 -15.672 1 95.5 65 VAL B O 1
ATOM 1623 N N . THR B 1 66 ? 4.715 -8.672 -13.914 1 97.19 66 THR B N 1
ATOM 1624 C CA . THR B 1 66 ? 5.211 -9.758 -13.086 1 97.19 66 THR B CA 1
ATOM 1625 C C . THR B 1 66 ? 4.613 -9.688 -11.688 1 97.19 66 THR B C 1
ATOM 1627 O O . THR B 1 66 ? 4.656 -8.641 -11.039 1 97.19 66 THR B O 1
ATOM 1630 N N . LEU B 1 67 ? 4.039 -10.75 -11.25 1 98.31 67 LEU B N 1
ATOM 1631 C CA . LEU B 1 67 ? 3.59 -10.938 -9.875 1 98.31 67 LEU B CA 1
ATOM 1632 C C . LEU B 1 67 ? 4.41 -12.023 -9.18 1 98.31 67 LEU B C 1
ATOM 1634 O O . LEU B 1 67 ? 4.52 -13.141 -9.688 1 98.31 67 LEU B O 1
ATOM 1638 N N . VAL B 1 68 ? 4.98 -11.672 -8.086 1 98.56 68 VAL B N 1
ATOM 1639 C CA . VAL B 1 68 ? 5.734 -12.625 -7.285 1 98.56 68 VAL B CA 1
ATOM 1640 C C . VAL B 1 68 ? 5.078 -12.789 -5.918 1 98.56 68 VAL B C 1
ATOM 1642 O O . VAL B 1 68 ? 4.879 -11.812 -5.195 1 98.56 68 VAL B O 1
ATOM 1645 N N . LEU B 1 69 ? 4.777 -14.016 -5.574 1 98.44 69 LEU B N 1
ATOM 1646 C CA . LEU B 1 69 ? 4.207 -14.344 -4.273 1 98.44 69 LEU B CA 1
ATOM 1647 C C . LEU B 1 69 ? 5.238 -15.023 -3.381 1 98.44 69 LEU B C 1
ATOM 1649 O O . LEU B 1 69 ? 5.906 -15.969 -3.805 1 98.44 69 LEU B O 1
ATOM 1653 N N . PHE B 1 70 ? 5.312 -14.547 -2.18 1 98.38 70 PHE B N 1
ATOM 1654 C CA . PHE B 1 70 ? 6.266 -15.125 -1.235 1 98.38 70 PHE B CA 1
ATOM 1655 C C . PHE B 1 70 ? 5.539 -15.766 -0.06 1 98.38 70 PHE B C 1
ATOM 1657 O O . PHE B 1 70 ? 4.523 -15.258 0.408 1 98.38 70 PHE B O 1
ATOM 1664 N N . ARG B 1 71 ? 6.125 -16.844 0.484 1 98.12 71 ARG B N 1
ATOM 1665 C CA . ARG B 1 71 ? 5.531 -17.609 1.579 1 98.12 71 ARG B CA 1
ATOM 1666 C C . ARG B 1 71 ? 5.695 -16.875 2.906 1 98.12 71 ARG B C 1
ATOM 1668 O O . ARG B 1 71 ? 4.82 -16.938 3.77 1 98.12 71 ARG B O 1
ATOM 1675 N N . ASP B 1 72 ? 6.812 -16.172 3.021 1 98.25 72 ASP B N 1
ATOM 1676 C CA . ASP B 1 72 ? 7.094 -15.477 4.277 1 98.25 72 ASP B CA 1
ATOM 1677 C C . ASP B 1 72 ? 7.062 -13.961 4.094 1 98.25 72 ASP B C 1
ATOM 1679 O O . ASP B 1 72 ? 7.027 -13.469 2.965 1 98.25 72 ASP B O 1
ATOM 1683 N N . VAL B 1 73 ? 6.996 -13.289 5.219 1 98.12 73 VAL B N 1
ATOM 1684 C CA . VAL B 1 73 ? 6.98 -11.828 5.191 1 98.12 73 VAL B CA 1
ATOM 1685 C C . VAL B 1 73 ? 8.336 -11.312 4.723 1 98.12 73 VAL B C 1
ATOM 1687 O O . VAL B 1 73 ? 9.312 -12.062 4.668 1 98.12 73 VAL B O 1
ATOM 1690 N N . ASN B 1 74 ? 8.391 -10.094 4.207 1 98.31 74 ASN B N 1
ATOM 1691 C CA . ASN B 1 74 ? 9.625 -9.422 3.789 1 98.31 74 ASN B CA 1
ATOM 1692 C C . ASN B 1 74 ? 10.258 -10.125 2.588 1 98.31 74 ASN B C 1
ATOM 1694 O O . ASN B 1 74 ? 11.484 -10.203 2.492 1 98.31 74 ASN B O 1
ATOM 1698 N N . TYR B 1 75 ? 9.367 -10.625 1.821 1 98.31 75 TYR B N 1
ATOM 1699 C CA . TYR B 1 75 ? 9.773 -11.227 0.556 1 98.31 75 TYR B CA 1
ATOM 1700 C C . TYR B 1 75 ? 10.688 -12.43 0.791 1 98.31 75 TYR B C 1
ATOM 1702 O O . TYR B 1 75 ? 11.68 -12.609 0.083 1 98.31 75 TYR B O 1
ATOM 1710 N N . GLN B 1 76 ? 10.469 -13.141 1.798 1 98 76 GLN B N 1
ATOM 1711 C CA . GLN B 1 76 ? 11.305 -14.281 2.143 1 98 76 GLN B CA 1
ATOM 1712 C C . GLN B 1 76 ? 10.57 -15.602 1.899 1 98 76 GLN B C 1
ATOM 1714 O O . GLN B 1 76 ? 9.391 -15.602 1.55 1 98 76 GLN B O 1
ATOM 1719 N N . GLY B 1 77 ? 11.336 -16.734 2.025 1 97.19 77 GLY B N 1
ATOM 1720 C CA . GLY B 1 77 ? 10.75 -18.047 1.823 1 97.19 77 GLY B CA 1
ATOM 1721 C C . GLY B 1 77 ? 10.609 -18.422 0.359 1 97.19 77 GLY B C 1
ATOM 1722 O O . GLY B 1 77 ? 11.094 -17.703 -0.519 1 97.19 77 GLY B O 1
ATOM 1723 N N . ASP B 1 78 ? 9.938 -19.531 0.093 1 96.25 78 ASP B N 1
ATOM 1724 C CA . ASP B 1 78 ? 9.664 -19.953 -1.277 1 96.25 78 ASP B CA 1
ATOM 1725 C C . ASP B 1 78 ? 8.766 -18.953 -1.995 1 96.25 78 ASP B C 1
ATOM 1727 O O . ASP B 1 78 ? 7.973 -18.25 -1.36 1 96.25 78 ASP B O 1
ATOM 1731 N N . PHE B 1 79 ? 9.008 -18.859 -3.262 1 97.12 79 PHE B N 1
ATOM 1732 C CA . PHE B 1 79 ? 8.203 -17.906 -4.02 1 97.12 79 PHE B CA 1
ATOM 1733 C C . PHE B 1 79 ? 7.719 -18.531 -5.324 1 97.12 79 PHE B C 1
ATOM 1735 O O . PHE B 1 79 ? 8.266 -19.531 -5.781 1 97.12 79 PHE B O 1
ATOM 1742 N N . ARG B 1 80 ? 6.633 -17.953 -5.879 1 97.69 80 ARG B N 1
ATOM 1743 C CA . ARG B 1 80 ? 6.078 -18.266 -7.191 1 97.69 80 ARG B CA 1
ATOM 1744 C C . ARG B 1 80 ? 6.031 -17.031 -8.078 1 97.69 80 ARG B C 1
ATOM 1746 O O . ARG B 1 80 ? 5.688 -15.938 -7.609 1 97.69 80 ARG B O 1
ATOM 1753 N N . VAL B 1 81 ? 6.43 -17.234 -9.281 1 98.12 81 VAL B N 1
ATOM 1754 C CA . VAL B 1 81 ? 6.516 -16.109 -10.211 1 98.12 81 VAL B CA 1
ATOM 1755 C C . VAL B 1 81 ? 5.473 -16.266 -11.312 1 98.12 81 VAL B C 1
ATOM 1757 O O . VAL B 1 81 ? 5.367 -17.328 -11.93 1 98.12 81 VAL B O 1
ATOM 1760 N N . PHE B 1 82 ? 4.672 -15.266 -11.523 1 98.06 82 PHE B N 1
ATOM 1761 C CA . PHE B 1 82 ? 3.684 -15.203 -12.594 1 98.06 82 PHE B CA 1
ATOM 1762 C C . PHE B 1 82 ? 3.982 -14.039 -13.531 1 98.06 82 PHE B C 1
ATOM 1764 O O . PHE B 1 82 ? 3.936 -12.875 -13.133 1 98.06 82 PHE B O 1
ATOM 1771 N N . ARG B 1 83 ? 4.371 -14.367 -14.703 1 97.69 83 ARG B N 1
ATOM 1772 C CA . ARG B 1 83 ? 4.715 -13.352 -15.688 1 97.69 83 ARG B CA 1
ATOM 1773 C C . ARG B 1 83 ? 3.639 -13.258 -16.766 1 97.69 83 ARG B C 1
ATOM 1775 O O . ARG B 1 83 ? 3.098 -14.273 -17.203 1 97.69 83 ARG B O 1
ATOM 1782 N N . GLY B 1 84 ? 3.264 -12.008 -17.125 1 97 84 GLY B N 1
ATOM 1783 C CA . GLY B 1 84 ? 2.201 -11.773 -18.094 1 97 84 GLY B CA 1
ATOM 1784 C C . GLY B 1 84 ? 0.821 -11.742 -17.469 1 97 84 GLY B C 1
ATOM 1785 O O . GLY B 1 84 ? 0.631 -12.219 -16.344 1 97 84 GLY B O 1
ATOM 1786 N N . SER B 1 85 ? -0.087 -11.109 -18.188 1 97.94 85 SER B N 1
ATOM 1787 C CA . SER B 1 85 ? -1.474 -11.102 -17.734 1 97.94 85 SER B CA 1
ATOM 1788 C C . SER B 1 85 ? -2.049 -12.508 -17.672 1 97.94 85 SER B C 1
ATOM 1790 O O . SER B 1 85 ? -1.893 -13.289 -18.609 1 97.94 85 SER B O 1
ATOM 1792 N N . GLN B 1 86 ? -2.676 -12.789 -16.531 1 98 86 GLN B N 1
ATOM 1793 C CA . GLN B 1 86 ? -3.24 -14.125 -16.359 1 98 86 GLN B CA 1
ATOM 1794 C C . GLN B 1 86 ? -4.172 -14.172 -15.148 1 98 86 GLN B C 1
ATOM 1796 O O . GLN B 1 86 ? -4.285 -13.195 -14.406 1 98 86 GLN B O 1
ATOM 1801 N N . GLU B 1 87 ? -4.797 -15.266 -15.016 1 98 87 GLU B N 1
ATOM 1802 C CA . GLU B 1 87 ? -5.652 -15.562 -13.867 1 98 87 GLU B CA 1
ATOM 1803 C C . GLU B 1 87 ? -5.379 -16.969 -13.328 1 98 87 GLU B C 1
ATOM 1805 O O . GLU B 1 87 ? -5.148 -17.906 -14.102 1 98 87 GLU B O 1
ATOM 1810 N N . VAL B 1 88 ? -5.363 -17.062 -12.117 1 98.12 88 VAL B N 1
ATOM 1811 C CA . VAL B 1 88 ? -5.207 -18.344 -11.422 1 98.12 88 VAL B CA 1
ATOM 1812 C C . VAL B 1 88 ? -6.426 -18.594 -10.547 1 98.12 88 VAL B C 1
ATOM 1814 O O . VAL B 1 88 ? -6.652 -17.891 -9.562 1 98.12 88 VAL B O 1
ATOM 1817 N N . THR B 1 89 ? -7.188 -19.641 -10.836 1 98.12 89 THR B N 1
ATOM 1818 C CA . THR B 1 89 ? -8.477 -19.875 -10.195 1 98.12 89 THR B CA 1
ATOM 1819 C C . THR B 1 89 ? -8.297 -20.625 -8.875 1 98.12 89 THR B C 1
ATOM 1821 O O . THR B 1 89 ? -9.203 -20.641 -8.039 1 98.12 89 THR B O 1
ATOM 1824 N N . ASN B 1 90 ? -7.176 -21.281 -8.812 1 98.25 90 ASN B N 1
ATOM 1825 C CA . ASN B 1 90 ? -6.922 -22.062 -7.617 1 98.25 90 ASN B CA 1
ATOM 1826 C C . ASN B 1 90 ? -5.43 -22.312 -7.414 1 98.25 90 ASN B C 1
ATOM 1828 O O . ASN B 1 90 ? -4.801 -23.016 -8.203 1 98.25 90 ASN B O 1
ATOM 1832 N N . LEU B 1 91 ? -4.883 -21.875 -6.289 1 97.62 91 LEU B N 1
ATOM 1833 C CA . LEU B 1 91 ? -3.455 -21.969 -6.016 1 97.62 91 LEU B CA 1
ATOM 1834 C C . LEU B 1 91 ? -3.094 -23.344 -5.453 1 97.62 91 LEU B C 1
ATOM 1836 O O . LEU B 1 91 ? -1.916 -23.703 -5.395 1 97.62 91 LEU B O 1
ATOM 1840 N N . THR B 1 92 ? -4.129 -24.109 -5.094 1 96.31 92 THR B N 1
ATOM 1841 C CA . THR B 1 92 ? -3.881 -25.469 -4.633 1 96.31 92 THR B CA 1
ATOM 1842 C C . THR B 1 92 ? -3.154 -26.281 -5.703 1 96.31 92 THR B C 1
ATOM 1844 O O . THR B 1 92 ? -2.32 -27.125 -5.387 1 96.31 92 THR B O 1
ATOM 1847 N N . ASN B 1 93 ? -3.434 -25.984 -6.812 1 93 93 ASN B N 1
ATOM 1848 C CA . ASN B 1 93 ? -2.9 -26.734 -7.941 1 93 93 ASN B CA 1
ATOM 1849 C C . ASN B 1 93 ? -1.386 -26.578 -8.047 1 93 93 ASN B C 1
ATOM 1851 O O . ASN B 1 93 ? -0.71 -27.453 -8.609 1 93 93 ASN B O 1
ATOM 1855 N N . ILE B 1 94 ? -0.85 -25.516 -7.559 1 93.12 94 ILE B N 1
ATOM 1856 C CA . ILE B 1 94 ? 0.589 -25.312 -7.664 1 93.12 94 ILE B CA 1
ATOM 1857 C C . ILE B 1 94 ? 1.223 -25.375 -6.273 1 93.12 94 ILE B C 1
ATOM 1859 O O . ILE B 1 94 ? 2.369 -24.953 -6.09 1 93.12 94 ILE B O 1
ATOM 1863 N N . GLY B 1 95 ? 0.47 -25.766 -5.289 1 94.38 95 GLY B N 1
ATOM 1864 C CA . GLY B 1 95 ? 0.998 -25.984 -3.951 1 94.38 95 GLY B CA 1
ATOM 1865 C C . GLY B 1 95 ? 1.273 -24.688 -3.203 1 94.38 95 GLY B C 1
ATOM 1866 O O . GLY B 1 95 ? 2.256 -24.594 -2.465 1 94.38 95 GLY B O 1
ATOM 1867 N N . PHE B 1 96 ? 0.439 -23.703 -3.441 1 96.94 96 PHE B N 1
ATOM 1868 C CA . PHE B 1 96 ? 0.702 -22.422 -2.811 1 96.94 96 PHE B CA 1
ATOM 1869 C C . PHE B 1 96 ? -0.575 -21.828 -2.217 1 96.94 96 PHE B C 1
ATOM 1871 O O . PHE B 1 96 ? -0.679 -20.625 -2.021 1 96.94 96 PHE B O 1
ATOM 1878 N N . ASN B 1 97 ? -1.551 -22.641 -1.987 1 97 97 ASN B N 1
ATOM 1879 C CA . ASN B 1 97 ? -2.822 -22.188 -1.431 1 97 97 ASN B CA 1
ATOM 1880 C C . ASN B 1 97 ? -2.668 -21.719 0.012 1 97 97 ASN B C 1
ATOM 1882 O O . ASN B 1 97 ? -2.143 -22.438 0.855 1 97 97 ASN B O 1
ATOM 1886 N N . ASP B 1 98 ? -3.131 -20.547 0.269 1 97.69 98 ASP B N 1
ATOM 1887 C CA . ASP B 1 98 ? -3.123 -19.984 1.611 1 97.69 98 ASP B CA 1
ATOM 1888 C C . ASP B 1 98 ? -1.703 -19.906 2.17 1 97.69 98 ASP B C 1
ATOM 1890 O O . ASP B 1 98 ? -1.465 -20.281 3.322 1 97.69 98 ASP B O 1
ATOM 1894 N N . GLU B 1 99 ? -0.812 -19.5 1.364 1 97.62 99 GLU B N 1
ATOM 1895 C CA . GLU B 1 99 ? 0.577 -19.5 1.812 1 97.62 99 GLU B CA 1
ATOM 1896 C C . GLU B 1 99 ? 1.227 -18.141 1.612 1 97.62 99 GLU B C 1
ATOM 1898 O O . GLU B 1 99 ? 2.355 -17.906 2.053 1 97.62 99 GLU B O 1
ATOM 1903 N N . MET B 1 100 ? 0.558 -17.25 0.986 1 97.81 100 MET B N 1
ATOM 1904 C CA . MET B 1 100 ? 1.153 -15.953 0.661 1 97.81 100 MET B CA 1
ATOM 1905 C C . MET B 1 100 ? 1.234 -15.062 1.897 1 97.81 100 MET B C 1
ATOM 1907 O O . MET B 1 100 ? 0.232 -14.852 2.584 1 97.81 100 MET B O 1
ATOM 1911 N N . SER B 1 101 ? 2.389 -14.508 2.182 1 98.44 101 SER B N 1
ATOM 1912 C CA . SER B 1 101 ? 2.574 -13.578 3.289 1 98.44 101 SER B CA 1
ATOM 1913 C C . SER B 1 101 ? 3.121 -12.242 2.801 1 98.44 101 SER B C 1
ATOM 1915 O O . SER B 1 101 ? 3.068 -11.242 3.523 1 98.44 101 SER B O 1
ATOM 1917 N N . SER B 1 102 ? 3.777 -12.141 1.609 1 98.56 102 SER B N 1
ATOM 1918 C CA . SER B 1 102 ? 4.254 -10.938 0.943 1 98.56 102 SER B CA 1
ATOM 1919 C C . SER B 1 102 ? 4.223 -11.094 -0.573 1 98.56 102 SER B C 1
ATOM 1921 O O . SER B 1 102 ? 4.059 -12.203 -1.085 1 98.56 102 SER B O 1
ATOM 1923 N N . PHE B 1 103 ? 4.18 -10 -1.397 1 98.56 103 PHE B N 1
ATOM 1924 C CA . PHE B 1 103 ? 4.172 -10.117 -2.852 1 98.56 103 PHE B CA 1
ATOM 1925 C C . PHE B 1 103 ? 4.711 -8.852 -3.5 1 98.56 103 PHE B C 1
ATOM 1927 O O . PHE B 1 103 ? 4.82 -7.809 -2.846 1 98.56 103 PHE B O 1
ATOM 1934 N N . VAL B 1 104 ? 5.113 -8.953 -4.676 1 98.12 104 VAL B N 1
ATOM 1935 C CA . VAL B 1 104 ? 5.594 -7.867 -5.52 1 98.12 104 VAL B CA 1
ATOM 1936 C C . VAL B 1 104 ? 4.859 -7.891 -6.859 1 98.12 104 VAL B C 1
ATOM 1938 O O . VAL B 1 104 ? 4.738 -8.945 -7.492 1 98.12 104 VAL B O 1
ATOM 1941 N N . LEU B 1 105 ? 4.258 -6.793 -7.215 1 97.5 105 LEU B N 1
ATOM 1942 C CA . LEU B 1 105 ? 3.623 -6.582 -8.516 1 97.5 105 LEU B CA 1
ATOM 1943 C C . LEU B 1 105 ? 4.27 -5.414 -9.25 1 97.5 105 LEU B C 1
ATOM 1945 O O . LEU B 1 105 ? 4.34 -4.301 -8.719 1 97.5 105 LEU B O 1
ATOM 1949 N N . VAL B 1 106 ? 4.766 -5.656 -10.508 1 95 106 VAL B N 1
ATOM 1950 C CA . VAL B 1 106 ? 5.395 -4.602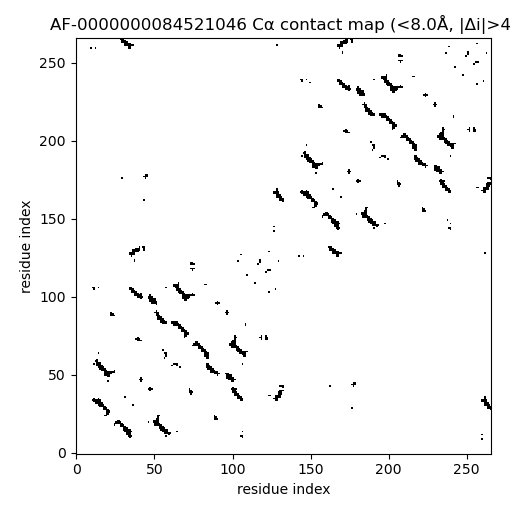 -11.289 1 95 106 VAL B CA 1
ATOM 1951 C C . VAL B 1 106 ? 4.941 -4.691 -12.742 1 95 106 VAL B C 1
ATOM 1953 O O . VAL B 1 106 ? 4.57 -5.77 -13.219 1 95 106 VAL B O 1
ATOM 1956 N N . ALA B 1 107 ? 4.906 -3.537 -13.398 1 92.94 107 ALA B N 1
ATOM 1957 C CA . ALA B 1 107 ? 4.539 -3.453 -14.812 1 92.94 107 ALA B CA 1
ATOM 1958 C C . ALA B 1 107 ? 5.75 -3.697 -15.711 1 92.94 107 ALA B C 1
ATOM 1960 O O . ALA B 1 107 ? 6.02 -2.918 -16.625 1 92.94 107 ALA B O 1
ATOM 1961 N N . ARG B 1 108 ? 6.5 -4.625 -15.477 1 92.38 108 ARG B N 1
ATOM 1962 C CA . ARG B 1 108 ? 7.648 -5.066 -16.266 1 92.38 108 ARG B CA 1
ATOM 1963 C C . ARG B 1 108 ? 7.984 -6.523 -15.969 1 92.38 108 ARG B C 1
ATOM 1965 O O . ARG B 1 108 ? 7.457 -7.109 -15.016 1 92.38 108 ARG B O 1
ATOM 1972 N N . ARG B 1 109 ? 8.781 -7.098 -16.797 1 93.75 109 ARG B N 1
ATOM 1973 C CA . ARG B 1 109 ? 9.25 -8.461 -16.547 1 93.75 109 ARG B CA 1
ATOM 1974 C C . ARG B 1 109 ? 10.414 -8.469 -15.562 1 93.75 109 ARG B C 1
ATOM 1976 O O . ARG B 1 109 ? 11.383 -7.734 -15.719 1 93.75 109 ARG B O 1
ATOM 1983 N N . LEU B 1 110 ? 10.273 -9.18 -14.539 1 95.5 110 LEU B N 1
ATOM 1984 C CA . LEU B 1 110 ? 11.359 -9.398 -13.586 1 95.5 110 LEU B CA 1
ATOM 1985 C C . LEU B 1 110 ? 12.062 -10.727 -13.867 1 95.5 110 LEU B C 1
ATOM 1987 O O . LEU B 1 110 ? 11.406 -11.75 -14.07 1 95.5 110 LEU B O 1
ATOM 1991 N N . THR B 1 111 ? 13.406 -10.672 -13.852 1 96 111 THR B N 1
ATOM 1992 C CA . THR B 1 111 ? 14.18 -11.898 -13.977 1 96 111 THR B CA 1
ATOM 1993 C C . THR B 1 111 ? 14.281 -12.617 -12.633 1 96 111 THR B C 1
ATOM 1995 O O . THR B 1 111 ? 14.023 -12.023 -11.586 1 96 111 THR B O 1
ATOM 1998 N N . ASN B 1 112 ? 14.68 -13.914 -12.766 1 96.12 112 ASN B N 1
ATOM 1999 C CA . ASN B 1 112 ? 14.891 -14.656 -11.531 1 96.12 112 ASN B CA 1
ATOM 2000 C C . ASN B 1 112 ? 15.992 -14.016 -10.68 1 96.12 112 ASN B C 1
ATOM 2002 O O . ASN B 1 112 ? 15.914 -14.031 -9.453 1 96.12 112 ASN B O 1
ATOM 2006 N N . GLU B 1 113 ? 16.938 -13.547 -11.359 1 96.5 113 GLU B N 1
ATOM 2007 C CA . GLU B 1 113 ? 18.031 -12.883 -10.648 1 96.5 113 GLU B CA 1
ATOM 2008 C C . GLU B 1 113 ? 17.531 -11.641 -9.914 1 96.5 113 GLU B C 1
ATOM 2010 O O . GLU B 1 113 ? 17.938 -11.375 -8.781 1 96.5 113 GLU B O 1
ATOM 2015 N N . GLN B 1 114 ? 16.734 -10.883 -10.57 1 95.81 114 GLN B N 1
ATOM 2016 C CA . GLN B 1 114 ? 16.172 -9.68 -9.961 1 95.81 114 GLN B CA 1
ATOM 2017 C C . GLN B 1 114 ? 15.312 -10.031 -8.758 1 95.81 114 GLN B C 1
ATOM 2019 O O . GLN B 1 114 ? 15.344 -9.336 -7.738 1 95.81 114 GLN B O 1
ATOM 2024 N N . ILE B 1 115 ? 14.602 -11.062 -8.805 1 97.25 115 ILE B N 1
ATOM 2025 C CA . ILE B 1 115 ? 13.734 -11.516 -7.723 1 97.25 115 ILE B CA 1
ATOM 2026 C C . ILE B 1 115 ? 14.578 -11.977 -6.539 1 97.25 115 ILE B C 1
ATOM 2028 O O . ILE B 1 115 ? 14.266 -11.68 -5.387 1 97.25 115 ILE B O 1
ATOM 2032 N N . ARG B 1 116 ? 15.609 -12.695 -6.828 1 96.81 116 ARG B N 1
ATOM 2033 C CA . ARG B 1 116 ? 16.516 -13.141 -5.773 1 96.81 116 ARG B CA 1
ATOM 2034 C C . ARG B 1 116 ? 17.172 -11.945 -5.074 1 96.81 116 ARG B C 1
ATOM 2036 O O . ARG B 1 116 ? 17.422 -11.992 -3.867 1 96.81 116 ARG B O 1
ATOM 2043 N N . ARG B 1 117 ? 17.406 -10.992 -5.883 1 96.5 117 ARG B N 1
ATOM 2044 C CA . ARG B 1 117 ? 17.953 -9.781 -5.285 1 96.5 117 ARG B CA 1
ATOM 2045 C C . ARG B 1 117 ? 16.953 -9.133 -4.332 1 96.5 117 ARG B C 1
ATOM 2047 O O . ARG B 1 117 ? 17.328 -8.68 -3.248 1 96.5 117 ARG B O 1
ATOM 2054 N N . ILE B 1 118 ? 15.719 -9.039 -4.723 1 96.62 118 ILE B N 1
ATOM 2055 C CA . ILE B 1 118 ? 14.664 -8.523 -3.859 1 96.62 118 ILE B CA 1
ATOM 2056 C C . ILE B 1 118 ? 14.633 -9.312 -2.553 1 96.62 118 ILE B C 1
ATOM 2058 O O . ILE B 1 118 ? 14.539 -8.734 -1.47 1 96.62 118 ILE B O 1
ATOM 2062 N N . GLN B 1 119 ? 14.758 -10.602 -2.66 1 96.81 119 GLN B N 1
ATOM 2063 C CA . GLN B 1 119 ? 14.742 -11.477 -1.492 1 96.81 119 GLN B CA 1
ATOM 2064 C C . GLN B 1 119 ? 15.961 -11.234 -0.609 1 96.81 119 GLN B C 1
ATOM 2066 O O . GLN B 1 119 ? 15.836 -11.055 0.604 1 96.81 119 GLN B O 1
ATOM 2071 N N . SER B 1 120 ? 17.094 -11.203 -1.244 1 96.69 120 SER B N 1
ATOM 2072 C CA . SER B 1 120 ? 18.344 -11.086 -0.495 1 96.69 120 SER B CA 1
ATOM 2073 C C . SER B 1 120 ? 18.422 -9.75 0.23 1 96.69 120 SER B C 1
ATOM 2075 O O . SER B 1 120 ? 18.922 -9.68 1.357 1 96.69 120 SER B O 1
ATOM 2077 N N . LEU B 1 121 ? 17.938 -8.758 -0.398 1 95.56 121 LEU B N 1
ATOM 2078 C CA . LEU B 1 121 ? 18.031 -7.41 0.16 1 95.56 121 LEU B CA 1
ATOM 2079 C C . LEU B 1 121 ? 16.797 -7.062 0.972 1 95.56 121 LEU B C 1
ATOM 2081 O O . LEU B 1 121 ? 16.797 -6.082 1.721 1 95.56 121 LEU B O 1
ATOM 2085 N N . GLN B 1 122 ? 15.773 -7.891 0.839 1 96.25 122 GLN B N 1
ATOM 2086 C CA . GLN B 1 122 ? 14.484 -7.602 1.464 1 96.25 122 GLN B CA 1
ATOM 2087 C C . GLN B 1 122 ? 14 -6.203 1.103 1 96.25 122 GLN B C 1
ATOM 2089 O O . GLN B 1 122 ? 13.594 -5.434 1.979 1 96.25 122 GLN B O 1
ATOM 2094 N N . ARG B 1 123 ? 14.188 -5.887 -0.229 1 92.38 123 ARG B N 1
ATOM 2095 C CA . ARG B 1 123 ? 13.812 -4.555 -0.705 1 92.38 123 ARG B CA 1
ATOM 2096 C C . ARG B 1 123 ? 12.953 -4.645 -1.958 1 92.38 123 ARG B C 1
ATOM 2098 O O . ARG B 1 123 ? 13.219 -5.457 -2.846 1 92.38 123 ARG B O 1
ATOM 2105 N N . ALA B 1 124 ? 11.898 -3.85 -1.956 1 92 124 ALA B N 1
ATOM 2106 C CA . ALA B 1 124 ? 11.031 -3.779 -3.129 1 92 124 ALA B CA 1
ATOM 2107 C C . ALA B 1 124 ? 11.773 -3.199 -4.328 1 92 124 ALA B C 1
ATOM 2109 O O . ALA B 1 124 ? 12.734 -2.447 -4.164 1 92 124 ALA B O 1
ATOM 2110 N N . PRO B 1 125 ? 11.344 -3.467 -5.496 1 88.31 125 PRO B N 1
ATOM 2111 C CA . PRO B 1 125 ? 11.938 -2.854 -6.684 1 88.31 125 PRO B CA 1
ATOM 2112 C C . PRO B 1 125 ? 11.672 -1.352 -6.77 1 88.31 125 PRO B C 1
ATOM 2114 O O . PRO B 1 125 ? 10.789 -0.836 -6.074 1 88.31 125 PRO B O 1
ATOM 2117 N N . LEU B 1 126 ? 12.352 -0.826 -7.637 1 82.12 126 LEU B N 1
ATOM 2118 C CA . LEU B 1 126 ? 12.219 0.619 -7.793 1 82.12 126 LEU B CA 1
ATOM 2119 C C . LEU B 1 126 ? 10.883 0.98 -8.43 1 82.12 126 LEU B C 1
ATOM 2121 O O . LEU B 1 126 ? 10.312 0.184 -9.18 1 82.12 126 LEU B O 1
ATOM 2125 N N . ASN B 1 127 ? 10.352 2.148 -8.07 1 79.94 127 ASN B N 1
ATOM 2126 C CA . ASN B 1 127 ? 9.195 2.77 -8.703 1 79.94 127 ASN B CA 1
ATOM 2127 C C . ASN B 1 127 ? 7.906 2.012 -8.383 1 79.94 127 ASN B C 1
ATOM 2129 O O . ASN B 1 127 ? 7.043 1.858 -9.242 1 79.94 127 ASN B O 1
ATOM 2133 N N . VAL B 1 128 ? 7.914 1.356 -7.254 1 88.5 128 VAL B N 1
ATOM 2134 C CA . VAL B 1 128 ? 6.672 0.743 -6.793 1 88.5 128 VAL B CA 1
ATOM 2135 C C . VAL B 1 128 ? 6.312 1.278 -5.41 1 88.5 128 VAL B C 1
ATOM 2137 O O . VAL B 1 128 ? 7.188 1.732 -4.664 1 88.5 128 VAL B O 1
ATOM 2140 N N . LEU B 1 129 ? 5.047 1.386 -5.109 1 91.38 129 LEU B N 1
ATOM 2141 C CA . LEU B 1 129 ? 4.613 1.641 -3.738 1 91.38 129 LEU B CA 1
ATOM 2142 C C . LEU B 1 129 ? 4.93 0.454 -2.836 1 91.38 129 LEU B C 1
ATOM 2144 O O . LEU B 1 129 ? 4.703 -0.698 -3.215 1 91.38 129 LEU B O 1
ATOM 2148 N N . GLU B 1 130 ? 5.484 0.677 -1.721 1 95.06 130 GLU B N 1
ATOM 2149 C CA . GLU B 1 130 ? 5.723 -0.383 -0.746 1 95.06 130 GLU B CA 1
ATOM 2150 C C . GLU B 1 130 ? 4.82 -0.224 0.474 1 95.06 130 GLU B C 1
ATOM 2152 O O . GLU B 1 130 ? 4.715 0.868 1.037 1 95.06 130 GLU B O 1
ATOM 2157 N N . ILE B 1 131 ? 4.219 -1.299 0.87 1 96 131 ILE B N 1
ATOM 2158 C CA . ILE B 1 131 ? 3.307 -1.294 2.01 1 96 131 ILE B CA 1
ATOM 2159 C C . ILE B 1 131 ? 3.846 -2.211 3.104 1 96 131 ILE B C 1
ATOM 2161 O O . ILE B 1 131 ? 4.285 -3.328 2.826 1 96 131 ILE B O 1
ATOM 2165 N N . SER B 1 132 ? 3.799 -1.792 4.332 1 95.19 132 SER B N 1
ATOM 2166 C CA . SER B 1 132 ? 4.219 -2.58 5.484 1 95.19 132 SER B CA 1
ATOM 2167 C C . SER B 1 132 ? 3.406 -2.215 6.727 1 95.19 132 SER B C 1
ATOM 2169 O O . SER B 1 132 ? 2.494 -1.389 6.656 1 95.19 132 SER B O 1
ATOM 2171 N N . ILE B 1 133 ? 3.607 -2.967 7.77 1 93.69 133 ILE B N 1
ATOM 2172 C CA . ILE B 1 133 ? 2.885 -2.693 9.008 1 93.69 133 ILE B CA 1
ATOM 2173 C C . ILE B 1 133 ? 3.877 -2.367 10.117 1 93.69 133 ILE B C 1
ATOM 2175 O O . ILE B 1 133 ? 5.051 -2.734 10.039 1 93.69 133 ILE B O 1
#

Foldseek 3Di:
DPPPVPPPPPQFQQKKKKFALDFQRDHDIDMDGGFKEKEQFCVLVPLQLRTFKMWIARPVCQQQKKKKFAQAGLLEHDIDIDGGTDIDRGCVVVPCHSRGTIMIMHRGDDDPVRSVVCHVVSHHDPRHHYHYD/DPPPVPPPPPQFQQKKKKFALAFQRDHDIDMDGGFKEKEQFCVLVPLQLRTFKMWIARPVCQQAKKKKFAQDGLLEHDIDIDGGTDIDRGCVVVPCHSRGTIMIMHRGDDDPVNSVVCHVVSHHDPRHHYHYD

Organism: Aneurinibacillus migulanus (NCBI:txid47500)

Radius of gyration: 18.45 Å; Cα contacts (8 Å, |Δi|>4): 724; chains: 2; bounding box: 48×49×55 Å

InterPro domains:
  IPR011024 Gamma-crystallin-like [SSF49695] (16-106)

pLDDT: mean 90.65, std 16.48, range [28.59, 98.62]

Secondary structure (DSSP, 8-state):
----------TTTTEEEEEEEETTTEEEEEEEESS-EEES-GGGGT-TTT--EEEEEESS-TTS-EEEEEEETTTEEEEEEEESSEEES-GGGGT-TT--SEEEEESSPPPHHHHHHHHHHT-PPTTSEEEE-/----------TTTTEEEEEEEETTTEEEEEEEESS-EEES-GGGGT-TTT--EEEEEESS-TTS-EEEEEEETTTEEEEEEEESSEEES-GGGGT-TT--SEEEEESSPPPHHHHHHHHHHT-PPTTSEEEE-

Solvent-accessible surface area (backbone atoms only — not comparable to full-atom values): 12855 Å² total; per-residue (Å²): 130,83,78,69,75,69,68,73,76,58,76,17,58,44,26,38,37,37,43,12,43,28,52,64,70,30,78,61,52,42,36,42,27,26,33,26,37,24,36,33,32,28,60,45,49,72,38,51,42,31,38,18,13,39,38,37,38,20,75,81,42,39,69,32,20,24,42,35,41,11,44,26,52,45,44,27,73,64,68,47,80,41,72,30,49,47,70,43,50,48,30,60,81,76,74,48,48,38,34,32,15,12,36,38,37,39,60,36,73,71,50,71,68,55,50,50,49,27,38,74,66,54,42,74,67,84,85,25,27,37,36,37,98,131,83,80,69,72,68,66,72,76,57,80,20,58,40,26,37,37,37,43,11,42,27,50,66,70,30,75,59,52,43,36,42,28,26,32,27,38,25,35,34,32,28,62,46,48,74,38,50,42,33,40,15,15,38,41,37,40,19,76,81,40,39,69,33,18,25,39,37,39,11,46,26,54,47,43,26,74,64,68,49,80,44,73,29,49,47,68,42,49,48,29,60,81,76,73,47,46,37,34,32,16,11,37,39,36,38,60,37,74,72,50,72,67,57,50,50,45,28,37,75,64,53,42,74,66,85,85,24,27,36,36,35,96